Protein AF-A0AA46S1V1-F1 (afdb_monomer_lite)

Sequence (190 aa):
MINFIKRLFSNKNNQDNLKKEIDSYSYECLFAKFLDDELDRVDYFLLDKKEIILKHFKREIDLNKSDNYLTKEEKEEIGIDKQIRVTKDLIQIFNLLKIKGEDPKQLLSELYHRIHFKISKIKELEKLKYLGLNKVLLKSSKDERTCKWCLDIEKEIIDITEVDLIKLIDNNCKCRYNRSHISAKISIIN

Radius of gyration: 21.58 Å; chains: 1; bounding box: 40×38×73 Å

Foldseek 3Di:
DDDPPVVVPPCPVVLVVLVCVLVVDDLLNLLLVVLQVVVVVDQWFDPVCSVVLSCCLVVVDPQADDPAWDALVSCVVLQHDSPDTGHPSLNVGTDSVRQHHHDSVVLSVLSVQQSVVLVVQVSVLSVCVSVVQQWKAWAAPPDPQFDPVSVVRRPDIDGVVVDPVSVVCVVPGPGSHGPTDIGGDDDDPD

pLDDT: mean 86.43, std 17.81, range [35.22, 97.69]

Secondary structure (DSSP, 8-state):
--SSGGGGSTTHHHHHHHHHHHTTS-HHHHHHHHHHHHHHH-SSB-GGGHHHHHHHHTTSS-TT--S-B--HHHHHHTT--TTS--BHHHHTTB-GGG-TTS-HHHHHHHHHHHHHHHHHHHHHHHHHHHTT--EEEEE---STT--HHHHHHTTS-EETTT--HHHHHHHH--SSS---EEEE------

Structure (mmCIF, N/CA/C/O backbone):
data_AF-A0AA46S1V1-F1
#
_entry.id   AF-A0AA46S1V1-F1
#
loop_
_atom_site.group_PDB
_atom_site.id
_atom_site.type_symbol
_atom_site.label_atom_id
_atom_site.label_alt_id
_atom_site.label_comp_id
_atom_site.label_asym_id
_atom_site.label_entity_id
_atom_site.label_seq_id
_atom_site.pdbx_PDB_ins_code
_atom_site.Cartn_x
_atom_site.Cartn_y
_atom_site.Cartn_z
_atom_site.occupancy
_atom_site.B_iso_or_equiv
_atom_site.auth_seq_id
_atom_site.auth_comp_id
_atom_site.auth_asym_id
_atom_site.auth_atom_id
_atom_site.pdbx_PDB_model_num
ATOM 1 N N . MET A 1 1 ? -14.214 -17.393 50.489 1.00 44.47 1 MET A N 1
ATOM 2 C CA . MET A 1 1 ? -13.140 -17.327 49.470 1.00 44.47 1 MET A CA 1
ATOM 3 C C . MET A 1 1 ? -13.275 -18.556 48.577 1.00 44.47 1 MET A C 1
ATOM 5 O O . MET A 1 1 ? -13.556 -19.611 49.118 1.00 44.47 1 MET A O 1
ATOM 9 N N . ILE A 1 2 ? -13.102 -18.414 47.256 1.00 38.91 2 ILE A N 1
ATOM 10 C CA . ILE A 1 2 ? -13.253 -19.465 46.218 1.00 38.91 2 ILE A CA 1
ATOM 11 C C . ILE A 1 2 ? -14.716 -19.772 45.834 1.00 38.91 2 ILE A C 1
ATOM 13 O O . ILE A 1 2 ? -15.273 -20.779 46.238 1.00 38.91 2 ILE A O 1
ATOM 17 N N . ASN A 1 3 ? -15.336 -18.898 45.029 1.00 35.94 3 ASN A N 1
ATOM 18 C CA . ASN A 1 3 ? -16.346 -19.310 44.029 1.00 35.94 3 ASN A CA 1
ATOM 19 C C . ASN A 1 3 ? -16.673 -18.249 42.955 1.00 35.94 3 ASN A C 1
ATOM 21 O O . ASN A 1 3 ? -17.521 -18.483 42.102 1.00 35.94 3 ASN A O 1
ATOM 25 N N . PHE A 1 4 ? -15.964 -17.114 42.913 1.00 36.00 4 PHE A N 1
ATOM 26 C CA . PHE A 1 4 ? -16.217 -16.067 41.911 1.00 36.00 4 PHE A CA 1
ATOM 27 C C . PHE A 1 4 ? -15.385 -16.206 40.617 1.00 36.00 4 PHE A C 1
ATOM 29 O O . PHE A 1 4 ? -15.707 -15.596 39.605 1.00 36.00 4 PHE A O 1
ATOM 36 N N . ILE A 1 5 ? -14.351 -17.060 40.601 1.00 44.94 5 ILE A N 1
ATOM 37 C CA . ILE A 1 5 ? -13.422 -17.190 39.456 1.00 44.94 5 ILE A CA 1
ATOM 38 C C . ILE A 1 5 ? -13.907 -18.206 38.399 1.00 44.94 5 ILE A C 1
ATOM 40 O O . ILE A 1 5 ? -13.469 -18.175 37.253 1.00 44.94 5 ILE A O 1
ATOM 44 N N . LYS A 1 6 ? -14.885 -19.069 38.711 1.00 35.22 6 LYS A N 1
ATOM 45 C CA . LYS A 1 6 ? -15.377 -20.075 37.746 1.00 35.22 6 LYS A CA 1
ATOM 46 C C . LYS A 1 6 ? -16.319 -19.527 36.667 1.00 35.22 6 LYS A C 1
ATOM 48 O O . LYS A 1 6 ? -16.605 -20.243 35.715 1.00 35.22 6 LYS A O 1
ATOM 53 N N . ARG A 1 7 ? -16.769 -18.270 36.765 1.00 35.38 7 ARG A N 1
ATOM 54 C CA . ARG A 1 7 ? -17.736 -17.685 35.816 1.00 35.38 7 ARG A CA 1
ATOM 55 C C . ARG A 1 7 ? -17.098 -16.946 34.630 1.00 35.38 7 ARG A C 1
ATOM 57 O O . ARG A 1 7 ? -17.809 -16.572 33.708 1.00 35.38 7 ARG A O 1
ATOM 64 N N . LEU A 1 8 ? -15.769 -16.801 34.615 1.00 41.00 8 LEU A N 1
ATOM 65 C CA . LEU A 1 8 ? -15.017 -16.182 33.510 1.00 41.00 8 LEU A CA 1
ATOM 66 C C . LEU A 1 8 ? -14.599 -17.168 32.401 1.00 41.00 8 LEU A C 1
ATOM 68 O O . LEU A 1 8 ? -14.056 -16.742 31.389 1.00 41.00 8 LEU A O 1
ATOM 72 N N . PHE A 1 9 ? -14.878 -18.470 32.544 1.00 46.12 9 PHE A N 1
ATOM 73 C CA . PHE A 1 9 ? -14.451 -19.498 31.579 1.00 46.12 9 PHE A CA 1
ATOM 74 C C . PHE A 1 9 ? -15.595 -20.276 30.913 1.00 46.12 9 PHE A C 1
ATOM 76 O O . PHE A 1 9 ? -15.354 -21.322 30.316 1.00 46.12 9 PHE A O 1
ATOM 83 N N . SER A 1 10 ? -16.833 -19.774 30.957 1.00 39.03 10 SER A N 1
ATOM 84 C CA . SER A 1 10 ? -17.970 -20.438 30.293 1.00 39.03 10 SER A CA 1
ATOM 85 C C . SER A 1 10 ? -18.175 -20.039 28.824 1.00 39.03 10 SER A C 1
ATOM 87 O O . SER A 1 10 ? -19.044 -20.604 28.175 1.00 39.03 10 SER A O 1
ATOM 89 N N . ASN A 1 11 ? -17.346 -19.147 28.264 1.00 42.69 11 ASN A N 1
ATOM 90 C CA . ASN A 1 11 ? -17.435 -18.717 26.857 1.00 42.69 11 ASN A CA 1
ATOM 91 C C . ASN A 1 11 ? -16.372 -19.327 25.923 1.00 42.69 11 ASN A C 1
ATOM 93 O O . ASN A 1 11 ? -16.207 -18.848 24.802 1.00 42.69 11 ASN A O 1
ATOM 97 N N . LYS A 1 12 ? -15.682 -20.407 26.326 1.00 44.44 12 LYS A N 1
ATOM 98 C CA . LYS A 1 12 ? -14.699 -21.082 25.453 1.00 44.44 12 LYS A CA 1
ATOM 99 C C . LYS A 1 12 ? -15.305 -21.566 24.126 1.00 44.44 12 LYS A C 1
ATOM 101 O O . LYS A 1 12 ? -14.678 -21.415 23.087 1.00 44.44 12 LYS A O 1
ATOM 106 N N . ASN A 1 13 ? -16.556 -22.030 24.132 1.00 41.94 13 ASN A N 1
ATOM 107 C CA . ASN A 1 13 ? -17.184 -22.605 22.935 1.00 41.94 13 ASN A CA 1
ATOM 108 C C . ASN A 1 13 ? -17.530 -21.570 21.844 1.00 41.94 13 ASN A C 1
ATOM 110 O O . ASN A 1 13 ? -17.486 -21.907 20.666 1.00 41.94 13 ASN A O 1
ATOM 114 N N . ASN A 1 14 ? -17.829 -20.313 22.202 1.00 44.41 14 ASN A N 1
ATOM 115 C CA . ASN A 1 14 ? -18.021 -19.236 21.215 1.00 44.41 14 ASN A CA 1
ATOM 116 C C . ASN A 1 14 ? -16.685 -18.640 20.756 1.00 44.41 14 ASN A C 1
ATOM 118 O O . ASN A 1 14 ? -16.545 -18.249 19.601 1.00 44.41 14 ASN A O 1
ATOM 122 N N . GLN A 1 15 ? -15.691 -18.607 21.645 1.00 48.56 15 GLN A N 1
ATOM 123 C CA . GLN A 1 15 ? -14.351 -18.114 21.343 1.00 48.56 15 GLN A CA 1
ATOM 124 C C . GLN A 1 15 ? -13.581 -19.027 20.377 1.00 48.56 15 GLN A C 1
ATOM 126 O O . GLN A 1 15 ? -12.928 -18.523 19.466 1.00 48.56 15 GLN A O 1
ATOM 131 N N . ASP A 1 16 ? -13.708 -20.350 20.513 1.00 49.66 16 ASP A N 1
ATOM 132 C CA . ASP A 1 16 ? -13.067 -21.320 19.614 1.00 49.66 16 ASP A CA 1
ATOM 133 C C . ASP A 1 16 ? -13.715 -21.365 18.217 1.00 49.66 16 ASP A C 1
ATOM 135 O O . ASP A 1 16 ? -13.027 -21.616 17.226 1.00 49.66 16 ASP A O 1
ATOM 139 N N . ASN A 1 17 ? -15.016 -21.067 18.108 1.00 45.91 17 ASN A N 1
ATOM 140 C CA . ASN A 1 17 ? -15.708 -20.965 16.818 1.00 45.91 17 ASN A CA 1
ATOM 141 C C . ASN A 1 17 ? -15.391 -19.646 16.088 1.00 45.91 17 ASN A C 1
ATOM 143 O O . ASN A 1 17 ? -15.153 -19.676 14.884 1.00 45.91 17 ASN A O 1
ATOM 147 N N . LEU A 1 18 ? -15.270 -18.517 16.802 1.00 44.31 18 LEU A N 1
ATOM 148 C CA . LEU A 1 18 ? -14.826 -17.245 16.208 1.00 44.31 18 LEU A CA 1
ATOM 149 C C . LEU A 1 18 ? -13.351 -17.281 15.780 1.00 44.31 18 LEU A C 1
ATOM 151 O O . LEU A 1 18 ? -12.984 -16.717 14.753 1.00 44.31 18 LEU A O 1
ATOM 155 N N . LYS A 1 19 ? -12.497 -17.968 16.553 1.00 45.00 19 LYS A N 1
ATOM 156 C CA . LYS A 1 19 ? -11.090 -18.187 16.195 1.00 45.00 19 LYS A CA 1
ATOM 157 C C . LYS A 1 19 ? -10.967 -18.969 14.884 1.00 45.00 19 LYS A C 1
ATOM 159 O O . LYS A 1 19 ? -10.122 -18.631 14.069 1.00 45.00 19 LYS A O 1
ATOM 164 N N . LYS A 1 20 ? -11.860 -19.937 14.641 1.00 45.69 20 LYS A N 1
ATOM 165 C CA . LYS A 1 20 ? -11.954 -20.670 13.367 1.00 45.69 20 LYS A CA 1
ATOM 166 C C . LYS A 1 20 ? -12.460 -19.822 12.195 1.00 45.69 20 LYS A C 1
ATOM 168 O O . LYS A 1 20 ? -12.029 -20.070 11.077 1.00 45.69 20 LYS A O 1
ATOM 173 N N . GLU A 1 21 ? -13.340 -18.844 12.420 1.00 45.31 21 GLU A N 1
ATOM 174 C CA . GLU A 1 21 ? -13.805 -17.931 11.358 1.00 45.31 21 GLU A CA 1
ATOM 175 C C . GLU A 1 21 ? -12.756 -16.867 10.993 1.00 45.31 21 GLU A C 1
ATOM 177 O O . GLU A 1 21 ? -12.559 -16.597 9.808 1.00 45.31 21 GLU A O 1
ATOM 182 N N . ILE A 1 22 ? -12.030 -16.325 11.978 1.00 49.81 22 ILE A N 1
ATOM 183 C CA . ILE A 1 22 ? -10.928 -15.363 11.771 1.00 49.81 22 ILE A CA 1
ATOM 184 C C . ILE A 1 22 ? -9.688 -16.052 11.165 1.00 49.81 22 ILE A C 1
ATOM 186 O O . ILE A 1 22 ? -9.019 -15.476 10.309 1.00 49.81 22 ILE A O 1
ATOM 190 N N . ASP A 1 23 ? -9.423 -17.315 11.519 1.00 52.22 23 ASP A N 1
ATOM 191 C CA . ASP A 1 23 ? -8.424 -18.160 10.844 1.00 52.22 23 ASP A CA 1
ATOM 192 C C . ASP A 1 23 ? -8.909 -18.704 9.477 1.00 52.22 23 ASP A C 1
ATOM 194 O O . ASP A 1 23 ? -8.140 -19.379 8.791 1.00 52.22 23 ASP A O 1
ATOM 198 N N . SER A 1 24 ? -10.156 -18.443 9.044 1.00 52.47 24 SER A N 1
ATOM 199 C CA . SER A 1 24 ? -10.704 -19.091 7.834 1.00 52.47 24 SER A CA 1
ATOM 200 C C . SER A 1 24 ? -10.108 -18.571 6.524 1.00 52.47 24 SER A C 1
ATOM 202 O O . SER A 1 24 ? -10.104 -19.295 5.527 1.00 52.47 24 SER A O 1
ATOM 204 N N . TYR A 1 25 ? -9.541 -17.361 6.525 1.00 59.59 25 TYR A N 1
ATOM 205 C CA . TYR A 1 25 ? -8.783 -16.842 5.393 1.00 59.59 25 TYR A CA 1
ATOM 206 C C . TYR A 1 25 ? -7.300 -16.780 5.735 1.00 59.59 25 TYR A C 1
ATOM 208 O O . TYR A 1 25 ? -6.850 -15.974 6.553 1.00 59.59 25 TYR A O 1
ATOM 216 N N . SER A 1 26 ? -6.516 -17.613 5.050 1.00 81.06 26 SER A N 1
ATOM 217 C CA . SER A 1 26 ? -5.062 -17.521 5.119 1.00 81.06 26 SER A CA 1
ATOM 218 C C . SER A 1 26 ? -4.607 -16.118 4.688 1.00 81.06 26 SER A C 1
ATOM 220 O O . SER A 1 26 ? -5.285 -15.431 3.911 1.00 81.06 26 SER A O 1
ATOM 222 N N . TYR A 1 27 ? -3.453 -15.667 5.193 1.00 81.56 27 TYR A N 1
ATOM 223 C CA . TYR A 1 27 ? -2.890 -14.363 4.820 1.00 81.56 27 TYR A CA 1
ATOM 224 C C . TYR A 1 27 ? -2.788 -14.224 3.296 1.00 81.56 27 TYR A C 1
ATOM 226 O O . TYR A 1 27 ? -3.063 -13.160 2.756 1.00 81.56 27 TYR A O 1
ATOM 234 N N . GLU A 1 28 ? -2.464 -15.316 2.609 1.00 82.88 28 GLU A N 1
ATOM 235 C CA . GLU A 1 28 ? -2.356 -15.402 1.158 1.00 82.88 28 GLU A CA 1
ATOM 236 C C . GLU A 1 28 ? -3.691 -15.125 0.459 1.00 82.88 28 GLU A C 1
ATOM 238 O O . GLU A 1 28 ? -3.705 -14.430 -0.556 1.00 82.88 28 GLU A O 1
ATOM 243 N N . CYS A 1 29 ? -4.811 -15.622 0.995 1.00 84.75 29 CYS A N 1
ATOM 244 C CA . CYS A 1 29 ? -6.126 -15.373 0.409 1.00 84.75 29 CYS A CA 1
ATOM 245 C C . CYS A 1 29 ? -6.556 -13.910 0.593 1.00 84.75 29 CYS A C 1
ATOM 247 O O . CYS A 1 29 ? -6.984 -13.270 -0.367 1.00 84.75 29 CYS A O 1
ATOM 249 N N . LEU A 1 30 ? -6.350 -13.343 1.790 1.00 87.38 30 LEU A N 1
ATOM 250 C CA . LEU A 1 30 ? -6.584 -11.913 2.032 1.00 87.38 30 LEU A CA 1
ATOM 251 C C . LEU A 1 30 ? -5.692 -11.042 1.147 1.00 87.38 30 LEU A C 1
ATOM 253 O O . LEU A 1 30 ? -6.153 -10.053 0.589 1.00 87.38 30 LEU A O 1
ATOM 257 N N . PHE A 1 31 ? -4.424 -11.418 0.991 1.00 91.38 31 PHE A N 1
ATOM 258 C CA . PHE A 1 31 ? -3.481 -10.691 0.154 1.00 91.38 31 PHE A CA 1
ATOM 259 C C . PHE A 1 31 ? -3.913 -10.689 -1.309 1.00 91.38 31 PHE A C 1
ATOM 261 O O . PHE A 1 31 ? -3.932 -9.631 -1.928 1.00 91.38 31 PHE A O 1
ATOM 268 N N . ALA A 1 32 ? -4.299 -11.845 -1.853 1.00 89.38 32 ALA A N 1
ATOM 269 C CA . ALA A 1 32 ? -4.790 -11.938 -3.223 1.00 89.38 32 ALA A CA 1
ATOM 270 C C . ALA A 1 32 ? -6.068 -11.111 -3.436 1.00 89.38 32 ALA A C 1
ATOM 272 O O . ALA A 1 32 ? -6.175 -10.434 -4.453 1.00 89.38 32 ALA A O 1
ATOM 273 N N . LYS A 1 33 ? -6.990 -11.124 -2.464 1.00 90.19 33 LYS A N 1
ATOM 274 C CA . LYS A 1 33 ? -8.214 -10.316 -2.496 1.00 90.19 33 LYS A CA 1
ATOM 275 C C . LYS A 1 33 ? -7.911 -8.815 -2.495 1.00 90.19 33 LYS A C 1
ATOM 277 O O . LYS A 1 33 ? -8.388 -8.095 -3.356 1.00 90.19 33 LYS A O 1
ATOM 282 N N . PHE A 1 34 ? -7.098 -8.337 -1.555 1.00 93.19 34 PHE A N 1
ATOM 283 C CA . PHE A 1 34 ? -6.779 -6.908 -1.473 1.00 93.19 34 PHE A CA 1
ATOM 284 C C . PHE A 1 34 ? -5.856 -6.430 -2.592 1.00 93.19 34 PHE A C 1
ATOM 286 O O . PHE A 1 34 ? -5.814 -5.236 -2.868 1.00 93.19 34 PHE A O 1
ATOM 293 N N . LEU A 1 35 ? -5.121 -7.338 -3.237 1.00 95.06 35 LEU A N 1
ATOM 294 C CA . LEU A 1 35 ? -4.404 -7.013 -4.461 1.00 95.06 35 LEU A CA 1
ATOM 295 C C . LEU A 1 35 ? -5.376 -6.595 -5.569 1.00 95.06 35 LEU A C 1
ATOM 297 O O . LEU A 1 35 ? -5.093 -5.606 -6.229 1.00 95.06 35 LEU A O 1
ATOM 301 N N . ASP A 1 36 ? -6.507 -7.289 -5.738 1.00 91.56 36 ASP A N 1
ATOM 302 C CA . ASP A 1 36 ? -7.533 -6.887 -6.714 1.00 91.56 36 ASP A CA 1
ATOM 303 C C . ASP A 1 36 ? -8.066 -5.488 -6.412 1.00 91.56 36 ASP A C 1
ATOM 305 O O . ASP A 1 36 ? -7.975 -4.599 -7.255 1.00 91.56 36 ASP A O 1
ATOM 309 N N . ASP A 1 37 ? -8.507 -5.268 -5.171 1.00 91.31 37 ASP A N 1
ATOM 310 C CA . ASP A 1 37 ? -9.068 -3.984 -4.745 1.00 91.31 37 ASP A CA 1
ATOM 311 C C . ASP A 1 37 ? -8.087 -2.812 -4.963 1.00 91.31 37 ASP A C 1
ATOM 313 O O . ASP A 1 37 ? -8.487 -1.713 -5.352 1.00 91.31 37 ASP A O 1
ATOM 317 N N . GLU A 1 38 ? -6.792 -3.012 -4.685 1.00 93.12 38 GLU A N 1
ATOM 318 C CA . GLU A 1 38 ? -5.784 -1.963 -4.867 1.00 93.12 38 GLU A CA 1
ATOM 319 C C . GLU A 1 38 ? -5.392 -1.772 -6.334 1.00 93.12 38 GLU A C 1
ATOM 321 O O . GLU A 1 38 ? -5.132 -0.634 -6.724 1.00 93.12 38 GLU A O 1
ATOM 326 N N . LEU A 1 39 ? -5.366 -2.834 -7.147 1.00 94.38 39 LEU A N 1
ATOM 327 C CA . LEU A 1 39 ? -5.116 -2.730 -8.587 1.00 94.38 39 LEU A CA 1
ATOM 328 C C . LEU A 1 39 ? -6.249 -1.983 -9.298 1.00 94.38 39 LEU A C 1
ATOM 330 O O . LEU A 1 39 ? -5.964 -1.139 -10.138 1.00 94.38 39 LEU A O 1
ATOM 334 N N . ASP A 1 40 ? -7.504 -2.201 -8.907 1.00 90.75 40 ASP A N 1
ATOM 335 C CA . ASP A 1 40 ? -8.654 -1.463 -9.450 1.00 90.75 40 ASP A CA 1
ATOM 336 C C . ASP A 1 40 ? -8.650 0.023 -9.049 1.00 90.75 40 ASP A C 1
ATOM 338 O O . ASP A 1 40 ? -9.219 0.879 -9.732 1.00 90.75 40 ASP A O 1
ATOM 342 N N . ARG A 1 41 ? -7.999 0.354 -7.928 1.00 87.88 41 ARG A N 1
ATOM 343 C CA . ARG A 1 41 ? -7.917 1.720 -7.396 1.00 87.88 41 ARG A CA 1
ATOM 344 C C . ARG A 1 41 ? -6.845 2.570 -8.079 1.00 87.88 41 ARG A C 1
ATOM 346 O O . ARG A 1 41 ? -6.938 3.800 -8.040 1.00 87.88 41 ARG A O 1
ATOM 353 N N . VAL A 1 42 ? -5.807 1.952 -8.634 1.00 90.44 42 VAL A N 1
ATOM 354 C CA . VAL A 1 42 ? -4.653 2.653 -9.209 1.00 90.44 42 VAL A CA 1
ATOM 355 C C . VAL A 1 42 ? -4.573 2.428 -10.714 1.00 90.44 42 VAL A C 1
ATOM 357 O O . VAL A 1 42 ? -4.748 1.324 -11.202 1.00 90.44 42 VAL A O 1
ATOM 360 N N . ASP A 1 43 ? -4.266 3.472 -11.479 1.00 90.56 43 ASP A N 1
ATOM 361 C CA . ASP A 1 43 ? -4.328 3.427 -12.947 1.00 90.56 43 ASP A CA 1
ATOM 362 C C . ASP A 1 43 ? -2.976 3.148 -13.627 1.00 90.56 43 ASP A C 1
ATOM 364 O O . ASP A 1 43 ? -2.875 3.175 -14.857 1.00 90.56 43 ASP A O 1
ATOM 368 N N . TYR A 1 44 ? -1.929 2.894 -12.838 1.00 94.81 44 TYR A N 1
ATOM 369 C CA . TYR A 1 44 ? -0.564 2.716 -13.331 1.00 94.81 44 TYR A CA 1
ATOM 370 C C . TYR A 1 44 ? -0.089 1.262 -13.395 1.00 94.81 44 TYR A C 1
ATOM 372 O O . TYR A 1 44 ? 0.892 1.002 -14.088 1.00 94.81 44 TYR A O 1
ATOM 380 N N . PHE A 1 45 ? -0.763 0.310 -12.745 1.00 96.94 45 PHE A N 1
ATOM 381 C CA . PHE A 1 45 ? -0.516 -1.118 -12.973 1.00 96.94 45 PHE A CA 1
ATOM 382 C C . PHE A 1 45 ? -1.438 -1.657 -14.063 1.00 96.94 45 PHE A C 1
ATOM 384 O O . PHE A 1 45 ? -2.578 -1.225 -14.211 1.00 96.94 45 PHE A O 1
ATOM 391 N N . LEU A 1 46 ? -0.945 -2.633 -14.818 1.00 95.44 46 LEU A N 1
ATOM 392 C CA . LEU A 1 46 ? -1.754 -3.359 -15.786 1.00 95.44 46 LEU A CA 1
ATOM 393 C C . LEU A 1 46 ? -2.504 -4.503 -15.085 1.00 95.44 46 LEU A C 1
ATOM 395 O O . LEU A 1 46 ? -1.880 -5.391 -14.500 1.00 95.44 46 LEU A O 1
ATOM 399 N N . LEU A 1 47 ? -3.841 -4.491 -15.148 1.00 93.62 47 LEU A N 1
ATOM 400 C CA . LEU A 1 47 ? -4.692 -5.475 -14.459 1.00 93.62 47 LEU A CA 1
ATOM 401 C C . LEU A 1 47 ? -4.428 -6.918 -14.929 1.00 93.62 47 LEU A C 1
ATOM 403 O O . LEU A 1 47 ? -4.424 -7.845 -14.119 1.00 93.62 47 LEU A O 1
ATOM 407 N N . ASP A 1 48 ? -4.117 -7.117 -16.215 1.00 94.19 48 ASP A N 1
ATOM 408 C CA . ASP A 1 48 ? -3.775 -8.427 -16.794 1.00 94.19 48 ASP A CA 1
ATOM 409 C C . ASP A 1 48 ? -2.441 -8.992 -16.269 1.00 94.19 48 ASP A C 1
ATOM 411 O O . ASP A 1 48 ? -2.133 -10.166 -16.475 1.00 94.19 48 ASP A O 1
ATOM 415 N N . LYS A 1 49 ? -1.645 -8.185 -15.555 1.00 95.94 49 LYS A N 1
ATOM 416 C CA . LYS A 1 49 ? -0.352 -8.581 -14.975 1.00 95.94 49 LYS A CA 1
ATOM 417 C C . LYS A 1 49 ? -0.436 -8.970 -13.501 1.00 95.94 49 LYS A C 1
ATOM 419 O O . LYS A 1 49 ? 0.597 -9.287 -12.905 1.00 95.94 49 LYS A O 1
ATOM 424 N N . LYS A 1 50 ? -1.640 -9.026 -12.918 1.00 94.56 50 LYS A N 1
ATOM 425 C CA . LYS A 1 50 ? -1.877 -9.420 -11.517 1.00 94.56 50 LYS A CA 1
ATOM 426 C C . LYS A 1 50 ? -1.111 -10.677 -11.109 1.00 94.56 50 LYS A C 1
ATOM 428 O O . LYS A 1 50 ? -0.476 -10.691 -10.058 1.00 94.56 50 LYS A O 1
ATOM 433 N N . GLU A 1 51 ? -1.164 -11.739 -11.913 1.00 94.81 51 GLU A N 1
ATOM 434 C CA . GLU A 1 51 ? -0.509 -13.004 -11.563 1.00 94.81 51 GLU A CA 1
ATOM 435 C C . GLU A 1 51 ? 1.006 -12.846 -11.405 1.00 94.81 51 GLU A C 1
ATOM 437 O O . GLU A 1 51 ? 1.591 -13.388 -10.471 1.00 94.81 51 GLU A O 1
ATOM 442 N N . ILE A 1 52 ? 1.641 -12.064 -12.280 1.00 96.38 52 ILE A N 1
ATOM 443 C CA . ILE A 1 52 ? 3.081 -11.786 -12.233 1.00 96.38 52 ILE A CA 1
ATOM 444 C C . ILE A 1 52 ? 3.417 -10.978 -10.973 1.00 96.38 52 ILE A C 1
ATOM 446 O O . ILE A 1 52 ? 4.364 -11.310 -10.259 1.00 96.38 52 ILE A O 1
ATOM 450 N N . ILE A 1 53 ? 2.604 -9.969 -10.651 1.00 96.69 53 ILE A N 1
ATOM 451 C CA . ILE A 1 53 ? 2.742 -9.172 -9.423 1.00 96.69 53 ILE A CA 1
ATOM 452 C C . ILE A 1 53 ? 2.614 -10.068 -8.180 1.00 96.69 53 ILE A C 1
ATOM 454 O O . ILE A 1 53 ? 3.422 -9.986 -7.254 1.00 96.69 53 ILE A O 1
ATOM 458 N N . LEU A 1 54 ? 1.640 -10.980 -8.169 1.00 94.88 54 LEU A N 1
ATOM 459 C CA . LEU A 1 54 ? 1.430 -11.903 -7.059 1.00 94.88 54 LEU A CA 1
ATOM 460 C C . LEU A 1 54 ? 2.607 -12.872 -6.890 1.00 94.88 54 LEU A C 1
ATOM 462 O O . LEU A 1 54 ? 3.071 -13.067 -5.766 1.00 94.88 54 LEU A O 1
ATOM 466 N N . LYS A 1 55 ? 3.127 -13.440 -7.987 1.00 95.12 55 LYS A N 1
ATOM 467 C CA . LYS A 1 55 ? 4.338 -14.281 -7.971 1.00 95.12 55 LYS A CA 1
ATOM 468 C C . LYS A 1 55 ? 5.535 -13.526 -7.398 1.00 95.12 55 LYS A C 1
ATOM 470 O O . LYS A 1 55 ? 6.299 -14.093 -6.616 1.00 95.12 55 LYS A O 1
ATOM 475 N N . HIS A 1 56 ? 5.672 -12.240 -7.730 1.00 95.88 56 HIS A N 1
ATOM 476 C CA . HIS A 1 56 ? 6.718 -11.398 -7.162 1.00 95.88 56 HIS A CA 1
ATOM 477 C C . HIS A 1 56 ? 6.595 -11.266 -5.642 1.00 95.88 56 HIS A C 1
ATOM 479 O O . HIS A 1 56 ? 7.554 -11.512 -4.911 1.00 95.88 56 HIS A O 1
ATOM 485 N N . PHE A 1 57 ? 5.403 -10.943 -5.141 1.00 94.50 57 PHE A N 1
ATOM 486 C CA . PHE A 1 57 ? 5.176 -10.791 -3.702 1.00 94.50 57 PHE A CA 1
ATOM 487 C C . PHE A 1 57 ? 5.298 -12.104 -2.923 1.00 94.50 57 PHE A C 1
ATOM 489 O O . PHE A 1 57 ? 5.733 -12.093 -1.770 1.00 94.50 57 PHE A O 1
ATOM 496 N N . LYS A 1 58 ? 5.003 -13.238 -3.564 1.00 91.88 58 LYS A N 1
ATOM 497 C CA . LYS A 1 58 ? 5.262 -14.583 -3.028 1.00 91.88 58 LYS A CA 1
ATOM 498 C C . LYS A 1 58 ? 6.731 -15.007 -3.107 1.00 91.88 58 LYS A C 1
ATOM 500 O O . LYS A 1 58 ? 7.075 -16.072 -2.604 1.00 91.88 58 LYS A O 1
ATOM 505 N N . ARG A 1 59 ? 7.604 -14.170 -3.685 1.00 93.31 59 ARG A N 1
ATOM 506 C CA . ARG A 1 59 ? 9.033 -14.445 -3.916 1.00 93.31 59 ARG A CA 1
ATOM 507 C C . ARG A 1 59 ? 9.288 -15.643 -4.834 1.00 93.31 59 ARG A C 1
ATOM 509 O O . ARG A 1 59 ? 10.364 -16.228 -4.792 1.00 93.31 59 ARG A O 1
ATOM 516 N N . GLU A 1 60 ? 8.314 -15.990 -5.670 1.00 94.62 60 GLU A N 1
ATOM 517 C CA . GLU A 1 60 ? 8.468 -17.004 -6.717 1.00 94.62 60 GLU A CA 1
ATOM 518 C C . GLU A 1 60 ? 9.303 -16.454 -7.885 1.00 94.62 60 GLU A C 1
ATOM 520 O O . GLU A 1 60 ? 10.047 -17.192 -8.524 1.00 94.62 60 GLU A O 1
ATOM 525 N N . ILE A 1 61 ? 9.210 -15.141 -8.130 1.00 95.38 61 ILE A N 1
ATOM 526 C CA . ILE A 1 61 ? 10.042 -14.381 -9.073 1.00 95.38 61 ILE A CA 1
ATOM 527 C C . ILE A 1 61 ? 10.522 -13.077 -8.419 1.00 95.38 61 ILE A C 1
ATOM 529 O O . ILE A 1 61 ? 9.873 -12.549 -7.515 1.00 95.38 61 ILE A O 1
ATOM 533 N N . ASP A 1 62 ? 11.623 -12.497 -8.896 1.00 95.31 62 ASP A N 1
ATOM 534 C CA . ASP A 1 62 ? 12.074 -11.169 -8.462 1.00 95.31 62 ASP A CA 1
ATOM 535 C C . ASP A 1 62 ? 12.093 -10.198 -9.644 1.00 95.31 62 ASP A C 1
ATOM 537 O O . ASP A 1 62 ? 13.066 -10.119 -10.385 1.00 95.31 62 ASP A O 1
ATOM 541 N N . LEU A 1 63 ? 11.022 -9.415 -9.801 1.00 96.00 63 LEU A N 1
ATOM 542 C CA . LEU A 1 63 ? 10.948 -8.400 -10.851 1.00 96.00 63 LEU A CA 1
ATOM 543 C C . LEU A 1 63 ? 12.055 -7.351 -10.709 1.00 96.00 63 LEU A C 1
ATOM 545 O O . LEU A 1 63 ? 12.432 -6.744 -11.698 1.00 96.00 63 LEU A O 1
ATOM 549 N N . ASN A 1 64 ? 12.638 -7.143 -9.526 1.00 93.19 64 ASN A N 1
ATOM 550 C CA . ASN A 1 64 ? 13.701 -6.154 -9.333 1.00 93.19 64 ASN A CA 1
ATOM 551 C C . ASN A 1 64 ? 15.094 -6.665 -9.728 1.00 93.19 64 ASN A C 1
ATOM 553 O O . ASN A 1 64 ? 16.051 -5.875 -9.731 1.00 93.19 64 ASN A O 1
ATOM 557 N N . LYS A 1 65 ? 15.227 -7.962 -10.029 1.00 91.31 65 LYS A N 1
ATOM 558 C CA . LYS A 1 65 ? 16.497 -8.626 -10.328 1.00 91.31 65 LYS A CA 1
ATOM 559 C C . LYS A 1 65 ? 16.360 -9.534 -11.548 1.00 91.31 65 LYS A C 1
ATOM 561 O O . LYS A 1 65 ? 15.791 -10.614 -11.475 1.00 91.31 65 LYS A O 1
ATOM 566 N N . SER A 1 66 ? 16.970 -9.116 -12.645 1.00 88.94 66 SER A N 1
ATOM 567 C CA . SER A 1 66 ? 17.222 -9.946 -13.820 1.00 88.94 66 SER A CA 1
ATOM 568 C C . SER A 1 66 ? 18.493 -9.451 -14.499 1.00 88.94 66 SER A C 1
ATOM 570 O O . SER A 1 66 ? 18.989 -8.389 -14.136 1.00 88.94 66 SER A O 1
ATOM 572 N N . ASP A 1 67 ? 19.024 -10.175 -15.479 1.00 88.88 67 ASP A N 1
ATOM 573 C CA . ASP A 1 67 ? 20.153 -9.678 -16.281 1.00 88.88 67 ASP A CA 1
ATOM 574 C C . ASP A 1 67 ? 19.705 -8.663 -17.351 1.00 88.88 67 ASP A C 1
ATOM 576 O O . ASP A 1 67 ? 20.528 -8.017 -17.999 1.00 88.88 67 ASP A O 1
ATOM 580 N N . ASN A 1 68 ? 18.392 -8.473 -17.509 1.00 94.00 68 ASN A N 1
ATOM 581 C CA . ASN A 1 68 ? 17.784 -7.658 -18.552 1.00 94.00 68 ASN A CA 1
ATOM 582 C C . ASN A 1 68 ? 17.346 -6.289 -18.006 1.00 94.00 68 ASN A C 1
ATOM 584 O O . ASN A 1 68 ? 16.179 -6.067 -17.669 1.00 94.00 68 ASN A O 1
ATOM 588 N N . TYR A 1 69 ? 18.299 -5.365 -17.890 1.00 95.69 69 TYR A N 1
ATOM 589 C CA . TYR A 1 69 ? 18.049 -3.993 -17.438 1.00 95.69 69 TYR A CA 1
ATOM 590 C C . TYR A 1 69 ? 17.694 -3.055 -18.585 1.00 95.69 69 TYR A C 1
ATOM 592 O O . TYR A 1 69 ? 18.154 -3.236 -19.710 1.00 95.69 69 TYR A O 1
ATOM 600 N N . LEU A 1 70 ? 16.924 -2.014 -18.269 1.00 94.62 70 LEU A N 1
ATOM 601 C CA . LEU A 1 70 ? 16.727 -0.906 -19.189 1.00 94.62 70 LEU A CA 1
ATOM 602 C C . LEU A 1 70 ? 18.026 -0.130 -19.412 1.00 94.62 70 LEU A C 1
ATOM 604 O O . LEU A 1 70 ? 18.751 0.187 -18.455 1.00 94.62 70 LEU A O 1
ATOM 608 N N . THR A 1 71 ? 18.270 0.247 -20.663 1.00 95.50 71 THR A N 1
ATOM 609 C CA . THR A 1 71 ? 19.337 1.186 -21.017 1.00 95.50 71 THR A CA 1
ATOM 610 C C . THR A 1 71 ? 18.989 2.612 -20.571 1.00 95.50 71 THR A C 1
ATOM 612 O O . THR A 1 71 ? 17.914 2.887 -20.028 1.00 95.50 71 THR A O 1
ATOM 615 N N . LYS A 1 72 ? 19.929 3.551 -20.730 1.00 94.62 72 LYS A N 1
ATOM 616 C CA . LYS A 1 72 ? 19.672 4.963 -20.407 1.00 94.62 72 LYS A CA 1
ATOM 617 C C . LYS A 1 72 ? 18.674 5.584 -21.382 1.00 94.62 72 LYS A C 1
ATOM 619 O O . LYS A 1 72 ? 17.851 6.380 -20.945 1.00 94.62 72 LYS A O 1
ATOM 624 N N . GLU A 1 73 ? 18.751 5.194 -22.649 1.00 94.56 73 GLU A N 1
ATOM 625 C CA . GLU A 1 73 ? 17.872 5.634 -23.731 1.00 94.56 73 GLU A CA 1
ATOM 626 C C . GLU A 1 73 ? 16.444 5.142 -23.479 1.00 94.56 73 GLU A C 1
ATOM 628 O O . GLU A 1 73 ? 15.525 5.951 -23.419 1.00 94.56 73 GLU A O 1
ATOM 633 N N . GLU A 1 74 ? 16.268 3.850 -23.177 1.00 94.94 74 GLU A N 1
ATOM 634 C CA . GLU A 1 74 ? 14.945 3.290 -22.867 1.00 94.94 74 GLU A CA 1
ATOM 635 C C . GLU A 1 74 ? 14.307 3.973 -21.645 1.00 94.94 74 GLU A C 1
ATOM 637 O O . GLU A 1 74 ? 13.105 4.230 -21.631 1.00 94.94 74 GLU A O 1
ATOM 642 N N . LYS A 1 75 ? 15.107 4.314 -20.620 1.00 94.81 75 LYS A N 1
ATOM 643 C CA . LYS A 1 75 ? 14.635 5.067 -19.441 1.00 94.81 75 LYS A CA 1
ATOM 644 C C . LYS A 1 75 ? 14.217 6.496 -19.776 1.00 94.81 75 LYS A C 1
ATOM 646 O O . LYS A 1 75 ? 13.253 6.997 -19.205 1.00 94.81 75 LYS A O 1
ATOM 651 N N . GLU A 1 76 ? 14.935 7.150 -20.681 1.00 93.25 76 GLU A N 1
ATOM 652 C CA . GLU A 1 76 ? 14.607 8.498 -21.139 1.00 93.25 76 GLU A CA 1
ATOM 653 C C . GLU A 1 76 ? 13.302 8.525 -21.935 1.00 93.25 76 GLU A C 1
ATOM 655 O O . GLU A 1 76 ? 12.460 9.387 -21.684 1.00 93.25 76 GLU A O 1
ATOM 660 N N . GLU A 1 77 ? 13.096 7.546 -22.817 1.00 92.94 77 GLU A N 1
ATOM 661 C CA . GLU A 1 77 ? 11.878 7.406 -23.622 1.00 92.94 77 GLU A CA 1
ATOM 662 C C . GLU A 1 77 ? 10.621 7.243 -22.758 1.00 92.94 77 GLU A C 1
ATOM 664 O O . GLU A 1 77 ? 9.602 7.888 -23.006 1.00 92.94 77 GLU A O 1
ATOM 669 N N . ILE A 1 78 ? 10.702 6.436 -21.696 1.00 92.25 78 ILE A N 1
ATOM 670 C CA . ILE A 1 78 ? 9.594 6.231 -20.745 1.00 92.25 78 ILE A CA 1
ATOM 671 C C . ILE A 1 78 ? 9.531 7.308 -19.647 1.00 92.25 78 ILE A C 1
ATOM 673 O O . ILE A 1 7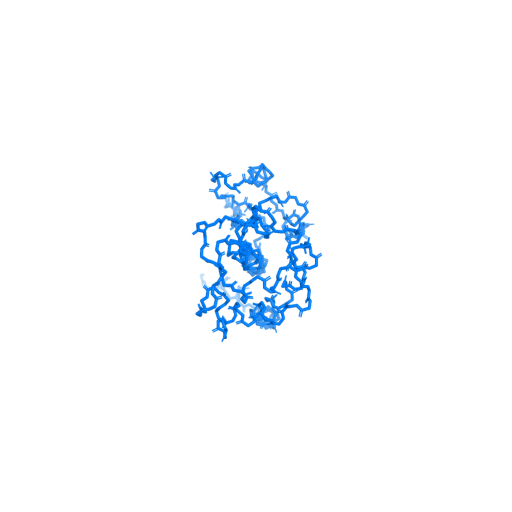8 ? 8.589 7.344 -18.857 1.00 92.25 78 ILE A O 1
ATOM 677 N N . GLY A 1 79 ? 10.518 8.208 -19.599 1.00 92.81 79 GLY A N 1
ATOM 678 C CA . GLY A 1 79 ? 10.580 9.324 -18.660 1.00 92.81 79 GLY A CA 1
ATOM 679 C C . GLY A 1 79 ? 10.798 8.914 -17.203 1.00 92.81 79 GLY A C 1
ATOM 680 O O . GLY A 1 79 ? 10.198 9.503 -16.306 1.00 92.81 79 GLY A O 1
ATOM 681 N N . ILE A 1 80 ? 11.652 7.919 -16.972 1.00 93.38 80 ILE A N 1
ATOM 682 C CA . ILE A 1 80 ? 12.089 7.457 -15.649 1.00 93.38 80 ILE A CA 1
ATOM 683 C C . ILE A 1 80 ? 13.528 7.927 -15.394 1.00 93.38 80 ILE A C 1
ATOM 685 O O . ILE A 1 80 ? 14.299 8.153 -16.329 1.00 93.38 80 ILE A O 1
ATOM 689 N N . ASP A 1 81 ? 13.912 8.083 -14.125 1.00 91.94 81 ASP A N 1
ATOM 690 C CA . ASP A 1 81 ? 15.263 8.511 -13.757 1.00 91.94 81 ASP A CA 1
ATOM 691 C C . ASP A 1 81 ? 16.344 7.585 -14.358 1.00 91.94 81 ASP A C 1
ATOM 693 O O . ASP A 1 81 ? 16.378 6.370 -14.150 1.00 91.94 81 ASP A O 1
ATOM 697 N N . LYS A 1 82 ? 17.288 8.178 -15.097 1.00 90.75 82 LYS A N 1
ATOM 698 C CA . LYS A 1 82 ? 18.395 7.465 -15.746 1.00 90.75 82 LYS A CA 1
ATOM 699 C C . LYS A 1 82 ? 19.345 6.810 -14.739 1.00 90.75 82 LYS A C 1
ATOM 701 O O . LYS A 1 82 ? 20.073 5.892 -15.127 1.00 90.75 82 LYS A O 1
ATOM 706 N N . GLN A 1 83 ? 19.363 7.247 -13.480 1.00 90.50 83 GLN A N 1
ATOM 707 C CA . GLN A 1 83 ? 20.228 6.703 -12.433 1.00 90.50 83 GLN A CA 1
ATOM 708 C C . GLN A 1 83 ? 19.670 5.427 -11.805 1.00 90.50 83 GLN A C 1
ATOM 710 O O . GLN A 1 83 ? 20.447 4.572 -11.371 1.00 90.50 83 GLN A O 1
ATOM 715 N N . ILE A 1 84 ? 18.346 5.243 -11.800 1.00 91.00 84 ILE A N 1
ATOM 716 C CA . ILE A 1 84 ? 17.764 4.054 -11.187 1.00 91.00 84 ILE A CA 1
ATOM 717 C C . ILE A 1 84 ? 17.970 2.820 -12.071 1.00 91.00 84 ILE A C 1
ATOM 719 O O . ILE A 1 84 ? 17.897 2.846 -13.307 1.00 91.00 84 ILE A O 1
ATOM 723 N N . ARG A 1 85 ? 18.285 1.699 -11.419 1.00 92.81 85 ARG A N 1
ATOM 724 C CA . ARG A 1 85 ? 18.484 0.404 -12.074 1.00 92.81 85 ARG A CA 1
ATOM 725 C C . ARG A 1 85 ? 17.149 -0.324 -12.131 1.00 92.81 85 ARG A C 1
ATOM 727 O O . ARG A 1 85 ? 16.705 -0.829 -11.106 1.00 92.81 85 ARG A O 1
ATOM 734 N N . VAL A 1 86 ? 16.544 -0.399 -13.309 1.00 94.88 86 VAL A N 1
ATOM 735 C CA . VAL A 1 86 ? 15.209 -0.974 -13.529 1.00 94.88 86 VAL A CA 1
ATOM 736 C C . VAL A 1 86 ? 15.306 -2.099 -14.554 1.00 94.88 86 VAL A C 1
ATOM 738 O O . VAL A 1 86 ? 15.996 -1.952 -15.561 1.00 94.88 86 VAL A O 1
ATOM 741 N N . THR A 1 87 ? 14.680 -3.237 -14.270 1.00 96.62 87 THR A N 1
ATOM 742 C CA . THR A 1 87 ? 14.619 -4.387 -15.183 1.00 96.62 87 THR A CA 1
ATOM 743 C C . THR A 1 87 ? 13.516 -4.174 -16.219 1.00 96.62 87 THR A C 1
ATOM 745 O O . THR A 1 87 ? 12.529 -3.481 -15.956 1.00 96.62 87 THR A O 1
ATOM 748 N N . LYS A 1 88 ? 13.642 -4.802 -17.390 1.00 95.62 88 LYS A N 1
ATOM 749 C CA . LYS A 1 88 ? 12.562 -4.802 -18.386 1.00 95.62 88 LYS A CA 1
ATOM 750 C C . LYS A 1 88 ? 11.322 -5.529 -17.864 1.00 95.62 88 LYS A C 1
ATOM 752 O O . LYS A 1 88 ? 10.209 -5.082 -18.115 1.00 95.62 88 LYS A O 1
ATOM 757 N N . ASP A 1 89 ? 11.515 -6.587 -17.078 1.00 95.44 89 ASP A N 1
ATOM 758 C CA . ASP A 1 89 ? 10.433 -7.387 -16.489 1.00 95.44 89 ASP A CA 1
ATOM 759 C C . ASP A 1 89 ? 9.572 -6.567 -15.520 1.00 95.44 89 ASP A C 1
ATOM 761 O O . ASP A 1 89 ? 8.346 -6.659 -15.544 1.00 95.44 89 ASP A O 1
ATOM 765 N N . LEU A 1 90 ? 10.197 -5.705 -14.706 1.00 96.88 90 LEU A N 1
ATOM 766 C CA . LEU A 1 90 ? 9.477 -4.793 -13.817 1.00 96.88 90 LEU A CA 1
ATOM 767 C C . LEU A 1 90 ? 8.634 -3.791 -14.599 1.00 96.88 90 LEU A C 1
ATOM 769 O O . LEU A 1 90 ? 7.560 -3.416 -14.161 1.00 96.88 90 LEU A O 1
ATOM 773 N N . ILE A 1 91 ? 9.099 -3.336 -15.753 1.00 96.00 91 ILE A N 1
ATOM 774 C CA . ILE A 1 91 ? 8.370 -2.332 -16.526 1.00 96.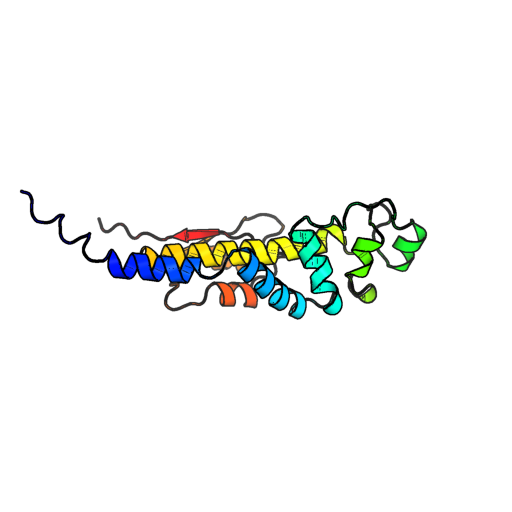00 91 ILE A CA 1
ATOM 775 C C . ILE A 1 91 ? 7.137 -2.911 -17.216 1.00 96.00 91 ILE A C 1
ATOM 777 O O . ILE A 1 91 ? 6.131 -2.220 -17.354 1.00 96.00 91 ILE A O 1
ATOM 781 N N . GLN A 1 92 ? 7.167 -4.194 -17.572 1.00 95.62 92 GLN A N 1
ATOM 782 C CA . GLN A 1 92 ? 6.051 -4.873 -18.235 1.00 95.62 92 GLN A CA 1
ATOM 783 C C . GLN A 1 92 ? 4.776 -4.977 -17.387 1.00 95.62 92 GLN A C 1
ATOM 785 O O . GLN A 1 92 ? 3.730 -5.326 -17.933 1.00 95.62 92 GLN A O 1
ATOM 790 N N . ILE A 1 93 ? 4.840 -4.701 -16.078 1.00 97.06 93 ILE A N 1
ATOM 791 C CA . ILE A 1 93 ? 3.659 -4.686 -15.203 1.00 97.06 93 ILE A CA 1
ATOM 792 C C . ILE A 1 93 ? 2.981 -3.308 -15.108 1.00 97.06 93 ILE A C 1
ATOM 794 O O . ILE A 1 93 ? 1.937 -3.194 -14.464 1.00 97.06 93 ILE A O 1
ATOM 798 N N . PHE A 1 94 ? 3.544 -2.272 -15.739 1.00 97.38 94 PHE A N 1
ATOM 799 C CA . PHE A 1 94 ? 3.055 -0.896 -15.647 1.00 97.38 94 PHE A CA 1
ATOM 800 C C . PHE A 1 94 ? 2.457 -0.373 -16.952 1.00 97.38 94 PHE A C 1
ATOM 802 O O . PHE A 1 94 ? 2.902 -0.689 -18.055 1.00 97.38 94 PHE A O 1
ATOM 809 N N . ASN A 1 95 ? 1.494 0.536 -16.813 1.00 95.56 95 ASN A N 1
ATOM 810 C CA . ASN A 1 95 ? 1.110 1.454 -17.871 1.00 95.56 95 ASN A CA 1
ATOM 811 C C . ASN A 1 95 ? 2.163 2.569 -17.967 1.00 95.56 95 ASN A C 1
ATOM 813 O O . ASN A 1 95 ? 2.188 3.492 -17.150 1.00 95.56 95 ASN A O 1
ATOM 817 N N . LEU A 1 96 ? 3.022 2.493 -18.985 1.00 93.44 96 LEU A N 1
ATOM 818 C CA . LEU A 1 96 ? 4.146 3.414 -19.186 1.00 93.44 96 LEU A CA 1
ATOM 819 C C . LEU A 1 96 ? 3.745 4.895 -19.221 1.00 93.44 96 LEU A C 1
ATOM 821 O O . LEU A 1 96 ? 4.499 5.748 -18.761 1.00 93.44 96 LEU A O 1
ATOM 825 N N . LEU A 1 97 ? 2.539 5.211 -19.703 1.00 91.56 97 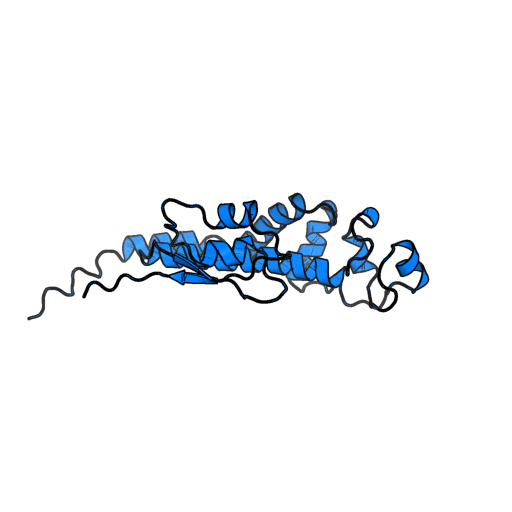LEU A N 1
ATOM 826 C CA . LEU A 1 97 ? 2.044 6.589 -19.776 1.00 91.56 97 LEU A CA 1
ATOM 827 C C . LEU A 1 97 ? 1.747 7.196 -18.396 1.00 91.56 97 LEU A C 1
ATOM 829 O O . LEU A 1 97 ? 1.612 8.413 -18.277 1.00 91.56 97 LEU A O 1
ATOM 833 N N . LYS A 1 98 ? 1.615 6.358 -17.364 1.00 94.38 98 LYS A N 1
ATOM 834 C CA . LYS A 1 98 ? 1.155 6.735 -16.021 1.00 94.38 98 LYS A CA 1
ATOM 835 C C . LYS A 1 98 ? 2.261 6.750 -14.968 1.00 94.38 98 LYS A C 1
ATOM 837 O O . LYS A 1 98 ? 2.027 7.245 -13.874 1.00 94.38 98 LYS A O 1
ATOM 842 N N . ILE A 1 99 ? 3.456 6.256 -15.296 1.00 93.75 99 ILE A N 1
ATOM 843 C CA . ILE A 1 99 ? 4.592 6.158 -14.360 1.00 93.75 99 ILE A CA 1
ATOM 844 C C . ILE A 1 99 ? 5.724 7.150 -14.653 1.00 93.75 99 ILE A C 1
ATOM 846 O O . ILE A 1 99 ? 6.812 7.042 -14.090 1.00 93.75 99 ILE A O 1
ATOM 850 N N . LYS A 1 100 ? 5.495 8.117 -15.547 1.00 93.81 100 LYS A N 1
ATOM 851 C CA . LYS A 1 100 ? 6.496 9.129 -15.896 1.00 93.81 100 LYS A CA 1
ATOM 852 C C . LYS A 1 100 ? 6.908 9.925 -14.652 1.00 93.81 100 LYS A C 1
ATOM 854 O O . LYS A 1 100 ? 6.063 10.526 -13.996 1.00 93.81 100 LYS A O 1
ATOM 859 N N . GLY A 1 101 ? 8.208 9.974 -14.374 1.00 91.75 101 GLY A N 1
ATOM 860 C CA . GLY A 1 101 ? 8.783 10.652 -13.211 1.00 91.75 101 GLY A CA 1
ATOM 861 C C . GLY A 1 101 ? 8.686 9.877 -11.893 1.00 91.75 101 GLY A C 1
ATOM 862 O O . GLY A 1 101 ? 9.163 10.378 -10.878 1.00 91.75 101 GLY A O 1
ATOM 863 N N . GLU A 1 102 ? 8.113 8.673 -11.890 1.00 93.88 102 GLU A N 1
ATOM 864 C CA . GLU A 1 102 ? 8.046 7.806 -10.711 1.00 93.88 102 GLU A CA 1
ATOM 865 C C . GLU A 1 102 ? 9.149 6.733 -10.745 1.00 93.88 102 GLU A C 1
ATOM 867 O O . GLU A 1 102 ? 9.662 6.370 -11.805 1.00 93.88 102 GLU A O 1
ATOM 872 N N . ASP A 1 103 ? 9.503 6.195 -9.573 1.00 95.12 103 ASP A N 1
ATOM 873 C CA . ASP A 1 103 ? 10.369 5.016 -9.453 1.00 95.12 103 ASP A CA 1
ATOM 874 C C . ASP A 1 103 ? 9.506 3.734 -9.460 1.00 95.12 103 ASP A C 1
ATOM 876 O O . ASP A 1 103 ? 8.778 3.482 -8.491 1.00 95.12 103 ASP A O 1
ATOM 880 N N . PRO A 1 104 ? 9.599 2.872 -10.494 1.00 96.00 104 PRO A N 1
ATOM 881 C CA . PRO A 1 104 ? 8.826 1.630 -10.581 1.00 96.00 104 PRO A CA 1
ATOM 882 C C . PRO A 1 104 ? 9.026 0.687 -9.395 1.00 96.00 104 PRO A C 1
ATOM 884 O O . PRO A 1 104 ? 8.092 0.000 -8.978 1.00 96.00 104 PRO A O 1
ATOM 887 N N . LYS A 1 105 ? 10.236 0.645 -8.823 1.00 95.81 105 LYS A N 1
ATOM 888 C CA . LYS A 1 105 ? 10.515 -0.189 -7.647 1.00 95.81 105 LYS A CA 1
ATOM 889 C C . LYS A 1 105 ? 9.760 0.328 -6.440 1.00 95.81 105 LYS A C 1
ATOM 891 O O . LYS A 1 105 ? 9.228 -0.455 -5.652 1.00 95.81 105 LYS A O 1
ATOM 896 N N . GLN A 1 106 ? 9.719 1.649 -6.307 1.00 95.44 106 GLN A N 1
ATOM 897 C CA . GLN A 1 106 ? 8.999 2.308 -5.238 1.00 95.44 106 GLN A CA 1
ATOM 898 C C . GLN A 1 106 ? 7.492 2.079 -5.381 1.00 95.44 106 GLN A C 1
ATOM 900 O O . GLN A 1 106 ? 6.867 1.665 -4.411 1.00 95.44 106 GLN A O 1
ATOM 905 N N . LEU A 1 107 ? 6.927 2.228 -6.584 1.00 96.25 107 LEU A N 1
ATOM 906 C CA . LEU A 1 107 ? 5.510 1.947 -6.849 1.00 96.25 107 LEU A CA 1
ATOM 907 C C . LEU A 1 107 ? 5.128 0.498 -6.506 1.00 96.25 107 LEU A C 1
ATOM 909 O O . LEU A 1 107 ? 4.120 0.257 -5.840 1.00 96.25 107 LEU A O 1
ATOM 913 N N . LEU A 1 108 ? 5.953 -0.476 -6.904 1.00 97.12 108 LEU A N 1
ATOM 914 C CA . LEU A 1 108 ? 5.725 -1.887 -6.582 1.00 97.12 108 LEU A CA 1
ATOM 915 C C . LEU A 1 108 ? 5.799 -2.160 -5.070 1.00 97.12 108 LEU A C 1
ATOM 917 O O . LEU A 1 108 ? 4.971 -2.890 -4.521 1.00 97.12 108 LEU A O 1
ATOM 921 N N . SER A 1 109 ? 6.758 -1.536 -4.383 1.00 96.12 109 SER A N 1
ATOM 922 C CA . SER A 1 109 ? 6.887 -1.601 -2.923 1.00 96.12 109 SER A CA 1
ATOM 923 C C . SER A 1 109 ? 5.691 -0.958 -2.208 1.00 96.12 109 SER A C 1
ATOM 925 O O . SER A 1 109 ? 5.172 -1.494 -1.227 1.00 96.12 109 SER A O 1
ATOM 927 N N . GLU A 1 110 ? 5.195 0.169 -2.715 1.00 95.88 110 GLU A N 1
ATOM 928 C CA . GLU A 1 110 ? 4.024 0.855 -2.174 1.00 95.88 110 GLU A CA 1
ATOM 929 C C . GLU A 1 110 ? 2.764 0.004 -2.278 1.00 95.88 110 GLU A C 1
ATOM 931 O O . GLU A 1 110 ? 2.036 -0.090 -1.290 1.00 95.88 110 GLU A O 1
ATOM 936 N N . LEU A 1 111 ? 2.534 -0.664 -3.414 1.00 97.06 111 LEU A N 1
ATOM 937 C CA . LEU A 1 111 ? 1.423 -1.606 -3.574 1.00 97.06 111 LEU A CA 1
ATOM 938 C C . LEU A 1 111 ? 1.481 -2.719 -2.520 1.00 97.06 111 LEU A C 1
ATOM 940 O O . LEU A 1 111 ? 0.499 -2.956 -1.814 1.00 97.06 111 LEU A O 1
ATOM 944 N N . TYR A 1 112 ? 2.650 -3.347 -2.351 1.00 96.69 112 TYR A N 1
ATOM 945 C CA . TYR A 1 112 ? 2.853 -4.359 -1.311 1.00 96.69 112 TYR A CA 1
ATOM 946 C C . TYR A 1 112 ? 2.507 -3.815 0.078 1.00 96.69 112 TYR A C 1
ATOM 948 O O . TYR A 1 112 ? 1.773 -4.443 0.845 1.00 96.69 112 TYR A O 1
ATOM 956 N N . HIS A 1 113 ? 3.019 -2.629 0.411 1.00 95.81 113 HIS A N 1
ATOM 957 C CA . HIS A 1 113 ? 2.800 -2.023 1.714 1.00 95.81 113 HIS A CA 1
ATOM 958 C C . HIS A 1 113 ? 1.340 -1.621 1.942 1.00 95.81 113 HIS A C 1
ATOM 960 O O . HIS A 1 113 ? 0.840 -1.844 3.045 1.00 95.81 113 HIS A O 1
ATOM 966 N N . ARG A 1 114 ? 0.625 -1.094 0.938 1.00 95.12 114 ARG A N 1
ATOM 967 C CA . ARG A 1 114 ? -0.819 -0.800 1.032 1.00 95.12 114 ARG A CA 1
ATOM 968 C C . ARG A 1 114 ? -1.595 -2.030 1.489 1.00 95.12 114 ARG A C 1
ATOM 970 O O . ARG A 1 114 ? -2.298 -1.969 2.499 1.00 95.12 114 ARG A O 1
ATOM 977 N N . ILE A 1 115 ? -1.383 -3.152 0.806 1.00 95.50 115 ILE A N 1
ATOM 978 C CA . ILE A 1 115 ? -2.049 -4.425 1.095 1.00 95.50 115 ILE A CA 1
ATOM 979 C C . ILE A 1 115 ? -1.636 -4.943 2.476 1.00 95.50 115 ILE A C 1
ATOM 981 O O . ILE A 1 115 ? -2.481 -5.238 3.322 1.00 95.50 115 ILE A O 1
ATOM 985 N N . HIS A 1 116 ? -0.331 -5.001 2.745 1.00 94.62 116 HIS A N 1
ATOM 986 C CA . HIS A 1 116 ? 0.202 -5.535 3.995 1.00 94.62 116 HIS A CA 1
ATOM 987 C C . HIS A 1 116 ? -0.304 -4.767 5.225 1.00 94.62 116 HIS A C 1
ATOM 989 O O . HIS A 1 116 ? -0.784 -5.369 6.189 1.00 94.62 116 HIS A O 1
ATOM 995 N N . PHE A 1 117 ? -0.244 -3.431 5.199 1.00 94.94 117 PHE A N 1
ATOM 996 C CA . PHE A 1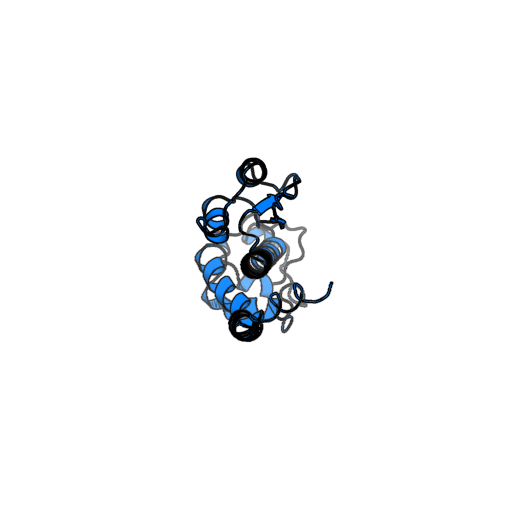 117 ? -0.711 -2.609 6.315 1.00 94.94 117 PHE A CA 1
ATOM 997 C C . PHE A 1 117 ? -2.231 -2.647 6.480 1.00 94.94 117 PHE A C 1
ATOM 999 O O . PHE A 1 117 ? -2.701 -2.523 7.612 1.00 94.94 117 PHE A O 1
ATOM 1006 N N . LYS A 1 118 ? -2.995 -2.832 5.396 1.00 94.62 118 LYS A N 1
ATOM 1007 C CA . LYS A 1 118 ? -4.447 -3.041 5.455 1.00 94.62 118 LYS A CA 1
ATOM 1008 C C . LYS A 1 118 ? -4.781 -4.363 6.151 1.00 94.62 118 LYS A C 1
ATOM 1010 O O . LYS A 1 118 ? -5.526 -4.352 7.127 1.00 94.62 118 LYS A O 1
ATOM 1015 N N . ILE A 1 119 ? -4.153 -5.469 5.743 1.00 94.00 119 ILE A N 1
ATOM 1016 C CA . ILE A 1 119 ? -4.339 -6.786 6.381 1.00 94.00 119 ILE A CA 1
ATOM 1017 C C . ILE A 1 119 ? -3.947 -6.743 7.858 1.00 94.00 119 ILE A C 1
ATOM 1019 O O . ILE A 1 119 ? -4.682 -7.248 8.704 1.00 94.00 119 ILE A O 1
ATOM 1023 N N . SER A 1 120 ? -2.811 -6.119 8.180 1.00 93.50 120 SER A N 1
ATOM 1024 C CA . SER A 1 120 ? -2.352 -5.969 9.564 1.00 93.50 120 SER A CA 1
ATOM 1025 C C . SER A 1 120 ? -3.404 -5.270 10.436 1.00 93.50 120 SER A C 1
ATOM 1027 O O . SER A 1 120 ? -3.763 -5.777 11.499 1.00 93.50 120 SER A O 1
ATOM 1029 N N . LYS A 1 121 ? -3.990 -4.169 9.942 1.00 94.56 121 LYS A N 1
ATOM 1030 C CA . LYS A 1 121 ? -5.059 -3.442 10.645 1.00 94.56 121 LYS A CA 1
ATOM 1031 C C . LYS A 1 121 ? -6.336 -4.256 10.795 1.00 94.56 121 LYS A C 1
ATOM 1033 O O . LYS A 1 121 ? -6.945 -4.198 11.853 1.00 94.56 121 LYS A O 1
ATOM 1038 N N . ILE A 1 122 ? -6.739 -5.009 9.772 1.00 93.38 122 ILE A N 1
ATOM 1039 C CA . ILE A 1 122 ? -7.924 -5.879 9.848 1.00 93.38 122 ILE A CA 1
ATOM 1040 C C . ILE A 1 122 ? -7.747 -6.909 10.963 1.00 93.38 122 ILE A C 1
ATOM 1042 O O . ILE A 1 122 ? -8.585 -6.983 11.859 1.00 93.38 122 ILE A O 1
ATOM 1046 N N . LYS A 1 123 ? -6.610 -7.612 10.974 1.00 91.88 123 LYS A N 1
ATOM 1047 C CA . LYS A 1 123 ? -6.296 -8.599 12.016 1.00 91.88 123 LYS A CA 1
ATOM 1048 C C . LYS A 1 123 ? -6.237 -7.973 13.408 1.00 91.88 123 LYS A C 1
ATOM 1050 O O . LYS A 1 123 ? -6.690 -8.565 14.386 1.00 91.88 123 LYS A O 1
ATOM 1055 N N . GLU A 1 124 ? -5.679 -6.769 13.515 1.00 93.25 124 GLU A N 1
ATOM 1056 C CA . GLU A 1 124 ? -5.642 -6.032 14.777 1.00 93.25 124 GLU A CA 1
ATOM 1057 C C . GLU A 1 124 ? -7.049 -5.631 15.247 1.00 93.25 124 GLU A C 1
ATOM 1059 O O . GLU A 1 124 ? -7.380 -5.838 16.413 1.00 93.25 124 GLU A O 1
ATOM 1064 N N . LEU A 1 125 ? -7.912 -5.146 14.352 1.00 94.00 125 LEU A N 1
ATOM 1065 C CA . LEU A 1 125 ? -9.306 -4.817 14.660 1.00 94.00 125 LEU A CA 1
ATOM 1066 C C . LEU A 1 125 ? -10.109 -6.038 15.107 1.00 94.00 125 LEU A C 1
ATOM 1068 O O . LEU A 1 125 ? -10.840 -5.955 16.091 1.00 94.00 125 LEU A O 1
ATOM 1072 N N . GLU A 1 126 ? -9.966 -7.169 14.421 1.00 91.44 126 GLU A N 1
ATOM 1073 C CA . GLU A 1 126 ? -10.618 -8.430 14.791 1.00 91.44 126 GLU A CA 1
ATOM 1074 C C . GLU A 1 126 ? -10.192 -8.882 16.188 1.00 91.44 126 GLU A C 1
ATOM 1076 O O . GLU A 1 126 ? -11.034 -9.201 17.031 1.00 91.44 126 GLU A O 1
ATOM 1081 N N . LYS A 1 127 ? -8.887 -8.819 16.477 1.00 92.38 127 LYS A N 1
ATOM 1082 C CA . LYS A 1 127 ? -8.347 -9.122 17.804 1.00 92.38 127 LYS A CA 1
ATOM 1083 C C . LYS A 1 127 ? -8.916 -8.193 18.878 1.00 92.38 127 LYS A C 1
ATOM 1085 O O . LYS A 1 127 ? -9.271 -8.660 19.957 1.00 92.38 127 LYS A O 1
ATOM 1090 N N . LEU A 1 128 ? -9.001 -6.891 18.610 1.00 92.88 128 LEU A N 1
ATOM 1091 C CA . LEU A 1 128 ? -9.542 -5.918 19.562 1.00 92.88 128 LEU A CA 1
ATOM 1092 C C . LEU A 1 128 ? -11.034 -6.150 19.828 1.00 92.88 128 LEU A C 1
ATOM 1094 O O . LEU A 1 128 ? -11.434 -6.201 20.991 1.00 92.88 128 LEU A O 1
ATOM 1098 N N . LYS A 1 129 ? -11.829 -6.394 18.778 1.00 90.44 129 LYS A N 1
ATOM 1099 C CA . LYS A 1 129 ? -13.253 -6.752 18.893 1.00 90.44 129 LYS A CA 1
ATOM 1100 C C . LYS A 1 129 ? -13.449 -8.019 19.721 1.00 90.44 129 LYS A C 1
ATOM 1102 O O . LYS A 1 129 ? -14.280 -8.038 20.624 1.00 90.44 129 LYS A O 1
ATOM 1107 N N . TYR A 1 130 ? -12.637 -9.048 19.479 1.00 88.94 130 TYR A N 1
ATOM 1108 C CA . TYR A 1 130 ? -12.665 -10.289 20.255 1.00 88.94 130 TYR A CA 1
ATOM 1109 C C . TYR A 1 130 ? -12.376 -10.067 21.751 1.00 88.94 130 TYR A C 1
ATOM 1111 O O . TYR A 1 130 ? -12.966 -10.725 22.607 1.00 88.94 130 TYR A O 1
ATOM 1119 N N . LEU A 1 131 ? -11.491 -9.121 22.080 1.00 90.00 131 LEU A N 1
ATOM 1120 C CA . LEU A 1 131 ? -11.172 -8.741 23.459 1.00 90.00 131 LEU A CA 1
ATOM 1121 C C . LEU A 1 131 ? -12.205 -7.787 24.091 1.00 90.00 131 LEU A C 1
ATOM 1123 O O . LEU A 1 131 ? -12.033 -7.399 25.246 1.00 90.00 131 LEU A O 1
ATOM 1127 N N . GLY A 1 132 ? -13.254 -7.387 23.364 1.00 91.94 132 GLY A N 1
ATOM 1128 C CA . GLY A 1 132 ? -14.237 -6.398 23.819 1.00 91.94 132 GLY A CA 1
ATOM 1129 C C . GLY A 1 132 ? -13.693 -4.965 23.882 1.00 91.94 132 GLY A C 1
ATOM 1130 O O . GLY A 1 132 ? -14.262 -4.112 24.563 1.00 91.94 132 GLY A O 1
ATOM 1131 N N . LEU A 1 133 ? -12.576 -4.689 23.202 1.00 94.06 133 LEU A N 1
ATOM 1132 C CA . LEU A 1 133 ? -11.930 -3.380 23.159 1.00 94.06 133 LEU A CA 1
ATOM 1133 C C . LEU A 1 133 ? -12.432 -2.592 21.946 1.00 94.06 133 LEU A C 1
ATOM 1135 O O . LEU A 1 133 ? -11.830 -2.616 20.875 1.00 94.06 133 LEU A O 1
ATOM 1139 N N . ASN A 1 134 ? -13.541 -1.880 22.135 1.00 94.12 134 ASN A N 1
ATOM 1140 C CA . ASN A 1 134 ? -14.257 -1.228 21.034 1.00 94.12 134 ASN A CA 1
ATOM 1141 C C . ASN A 1 134 ? -13.794 0.207 20.745 1.00 94.12 134 ASN A C 1
ATOM 1143 O O . ASN A 1 134 ? -14.028 0.726 19.660 1.00 94.12 134 ASN A O 1
ATOM 1147 N N . LYS A 1 135 ? -13.116 0.860 21.692 1.00 96.50 135 LYS A N 1
ATOM 1148 C CA . LYS A 1 135 ? -12.637 2.238 21.528 1.00 96.50 135 LYS A CA 1
ATOM 1149 C C . LYS A 1 135 ? -11.152 2.247 21.214 1.00 96.50 135 LYS A C 1
ATOM 1151 O O . LYS A 1 135 ? -10.350 1.713 21.983 1.00 96.50 135 LYS A O 1
ATOM 1156 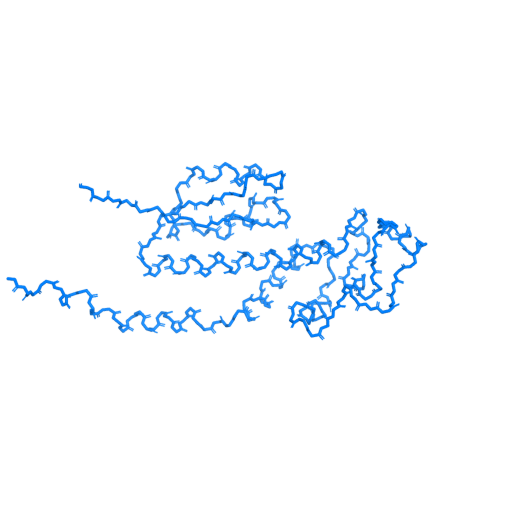N N . VAL A 1 136 ? -10.777 2.868 20.102 1.00 96.94 136 VAL A N 1
ATOM 1157 C CA . VAL A 1 136 ? -9.396 2.883 19.608 1.00 96.94 136 VAL A CA 1
ATOM 1158 C C . VAL A 1 136 ? -8.942 4.284 19.213 1.00 96.94 136 VAL A C 1
ATOM 1160 O O . VAL A 1 136 ? -9.745 5.185 18.991 1.00 96.94 136 VAL A O 1
ATOM 1163 N N . LEU A 1 137 ? -7.629 4.450 19.114 1.00 96.56 137 LEU A N 1
ATOM 1164 C CA . LEU A 1 137 ? -6.950 5.603 18.534 1.00 96.56 137 LEU A CA 1
ATOM 1165 C C . LEU A 1 137 ? -6.159 5.128 17.312 1.00 96.56 137 LEU A C 1
ATOM 1167 O O . LEU A 1 137 ? -5.481 4.100 17.380 1.00 96.56 137 LEU A O 1
ATOM 1171 N N . LEU A 1 138 ? -6.188 5.894 16.221 1.00 96.62 138 LEU A N 1
ATOM 1172 C CA . LEU A 1 138 ? -5.366 5.631 15.038 1.00 96.62 138 LEU A CA 1
ATOM 1173 C C . LEU A 1 138 ? -4.085 6.474 15.097 1.00 96.62 138 LEU A C 1
ATOM 1175 O O . LEU A 1 138 ? -4.093 7.657 14.776 1.00 96.62 138 LEU A O 1
ATOM 1179 N N . LYS A 1 139 ? -2.968 5.885 15.526 1.00 95.75 139 LYS A N 1
ATOM 1180 C CA . LYS A 1 139 ? -1.710 6.606 15.766 1.00 95.75 139 LYS A CA 1
ATOM 1181 C C . LYS A 1 139 ? -0.861 6.708 14.506 1.00 95.75 139 LYS A C 1
ATOM 1183 O O . LYS A 1 139 ? -0.496 5.689 13.923 1.00 95.75 139 LYS A O 1
ATOM 1188 N N . SER A 1 140 ? -0.542 7.929 14.081 1.00 93.44 140 SER A N 1
ATOM 1189 C CA . SER A 1 140 ? 0.246 8.181 12.872 1.00 93.44 140 SER A CA 1
ATOM 1190 C C . SER A 1 140 ? 1.756 8.022 13.109 1.00 93.44 140 SER A C 1
ATOM 1192 O O . SER A 1 140 ? 2.222 8.030 14.248 1.00 93.44 140 SER A O 1
ATOM 1194 N N . SER A 1 141 ? 2.536 7.877 12.031 1.00 91.31 141 SER A N 1
ATOM 1195 C CA . SER A 1 141 ? 4.006 7.791 12.106 1.00 91.31 141 SER A CA 1
ATOM 1196 C C . SER A 1 141 ? 4.688 9.146 12.341 1.00 91.31 141 SER A C 1
ATOM 1198 O O . SER A 1 141 ? 5.839 9.163 12.760 1.00 91.31 141 SER A O 1
ATOM 1200 N N . LYS A 1 142 ? 3.984 10.261 12.090 1.00 92.25 142 LYS A N 1
ATOM 1201 C CA . LYS A 1 142 ? 4.435 11.651 12.318 1.00 92.25 142 LYS A CA 1
ATOM 1202 C C . LYS A 1 142 ? 5.719 12.068 11.594 1.00 92.25 142 LYS A C 1
ATOM 1204 O O . LYS A 1 142 ? 6.407 12.977 12.044 1.00 92.25 142 LYS A O 1
ATOM 1209 N N . ASP A 1 143 ? 6.023 11.435 10.470 1.00 93.25 143 ASP A N 1
ATOM 1210 C CA . ASP A 1 143 ? 7.122 11.846 9.593 1.00 93.25 143 ASP A CA 1
ATOM 1211 C C . ASP A 1 143 ? 6.617 12.630 8.369 1.00 93.25 143 ASP A C 1
ATOM 1213 O O . ASP A 1 143 ? 5.409 12.797 8.171 1.00 93.25 143 ASP A O 1
ATOM 1217 N N . GLU A 1 144 ? 7.538 13.085 7.520 1.00 93.31 144 GLU A N 1
ATOM 1218 C CA . GLU A 1 144 ? 7.275 13.911 6.333 1.00 93.31 144 GLU A CA 1
ATOM 1219 C C . GLU A 1 144 ? 6.327 13.262 5.313 1.00 93.31 144 GLU A C 1
ATOM 1221 O O . GLU A 1 144 ? 5.698 13.939 4.502 1.00 93.31 144 GLU A O 1
ATOM 1226 N N . ARG A 1 145 ? 6.176 11.939 5.377 1.00 93.19 145 ARG A N 1
ATOM 1227 C CA . ARG A 1 145 ? 5.297 11.142 4.512 1.00 93.19 145 ARG A CA 1
ATOM 1228 C C . ARG A 1 145 ? 3.885 10.989 5.093 1.00 93.19 145 ARG A C 1
ATOM 1230 O O . ARG A 1 145 ? 3.062 10.256 4.536 1.00 93.19 145 ARG A O 1
ATOM 1237 N N . THR A 1 146 ? 3.599 11.585 6.249 1.00 95.44 146 THR A N 1
ATOM 1238 C CA . THR A 1 146 ? 2.298 11.499 6.923 1.00 95.44 146 THR A CA 1
ATOM 1239 C C . THR A 1 146 ? 1.366 12.600 6.421 1.00 95.44 146 THR A C 1
ATOM 1241 O O . THR A 1 146 ? 1.649 13.784 6.563 1.00 95.44 146 THR A O 1
ATOM 1244 N N . CYS A 1 147 ? 0.223 12.223 5.839 1.00 96.50 147 CYS A N 1
ATOM 1245 C CA . CYS A 1 147 ? -0.746 13.202 5.352 1.00 96.50 147 CYS A CA 1
ATOM 1246 C C . CYS A 1 147 ? -1.499 13.892 6.502 1.00 96.50 147 CYS A C 1
ATOM 1248 O O . CYS A 1 147 ? -1.669 13.318 7.580 1.00 96.50 147 CYS A O 1
ATOM 1250 N N . LYS A 1 148 ? -2.020 15.097 6.237 1.00 96.75 148 LYS A N 1
ATOM 1251 C CA . LYS A 1 148 ? -2.761 15.909 7.216 1.00 96.75 148 LYS A CA 1
ATOM 1252 C C . LYS A 1 148 ? -3.896 15.144 7.904 1.00 96.75 148 LYS A C 1
ATOM 1254 O O . LYS A 1 148 ? -3.983 15.166 9.124 1.00 96.75 148 LYS A O 1
ATOM 1259 N N . TRP A 1 149 ? -4.7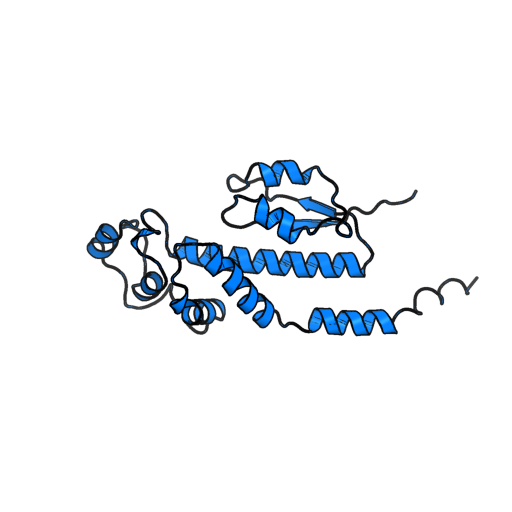01 14.400 7.142 1.00 97.69 149 TRP A N 1
ATOM 1260 C CA . TRP A 1 149 ? -5.806 13.626 7.712 1.00 97.69 149 TRP A CA 1
ATOM 1261 C C . TRP A 1 149 ? -5.335 12.614 8.769 1.00 97.69 149 TRP A C 1
ATOM 1263 O O . TRP A 1 149 ? -5.953 12.501 9.822 1.00 97.69 149 TRP A O 1
ATOM 1273 N N . CYS A 1 150 ? -4.205 11.933 8.536 1.00 97.31 150 CYS A N 1
ATOM 1274 C CA . CYS A 1 150 ? -3.638 10.998 9.511 1.00 97.31 150 CYS A CA 1
ATOM 1275 C C . CYS A 1 150 ? -3.189 11.692 10.808 1.00 97.31 150 CYS A C 1
ATOM 1277 O O . CYS A 1 150 ? -3.244 11.073 11.866 1.00 97.31 150 CYS A O 1
ATOM 1279 N N . LEU A 1 151 ? -2.729 12.945 10.733 1.00 96.56 151 LEU A N 1
ATOM 1280 C CA . LEU A 1 151 ? -2.335 13.732 11.909 1.00 96.56 151 LEU A CA 1
ATOM 1281 C C . LEU A 1 151 ? -3.555 14.220 12.699 1.00 96.56 151 LEU A C 1
ATOM 1283 O O . LEU A 1 151 ? -3.508 14.297 13.927 1.00 96.56 151 LEU A O 1
ATOM 1287 N N . ASP A 1 152 ? -4.636 14.552 11.996 1.00 96.62 152 ASP A N 1
ATOM 1288 C CA . ASP A 1 152 ? -5.862 15.066 12.600 1.00 96.62 152 ASP A CA 1
ATOM 1289 C C . ASP A 1 152 ? -6.648 13.944 13.298 1.00 96.62 152 ASP A C 1
ATOM 1291 O O . ASP A 1 152 ? -6.974 14.074 14.478 1.00 96.62 152 ASP A O 1
ATOM 1295 N N . ILE A 1 153 ? -6.853 12.805 12.622 1.00 95.94 153 ILE A N 1
ATOM 1296 C CA . ILE A 1 153 ? -7.624 11.666 13.154 1.00 95.94 153 ILE A CA 1
ATOM 1297 C C . ILE A 1 153 ? -6.977 11.014 14.388 1.00 95.94 153 ILE A C 1
ATOM 1299 O O . ILE A 1 153 ? -7.657 10.366 15.176 1.00 95.94 153 ILE A O 1
ATOM 1303 N N . GLU A 1 154 ? -5.671 11.197 14.603 1.00 94.12 154 GLU A N 1
ATOM 1304 C CA . GLU A 1 154 ? -4.948 10.628 15.751 1.00 94.12 154 GLU A CA 1
ATOM 1305 C C . GLU A 1 154 ? -5.466 11.116 17.120 1.00 94.12 154 GLU A C 1
ATOM 1307 O O . GLU A 1 154 ? -5.240 10.462 18.153 1.00 94.12 154 GLU A O 1
ATOM 1312 N N . LYS A 1 155 ? -6.129 12.276 17.127 1.00 92.50 155 LYS A N 1
ATOM 1313 C CA . LYS A 1 155 ? -6.699 12.919 18.316 1.00 92.50 155 LYS A CA 1
ATOM 1314 C C . LYS A 1 155 ? -8.079 12.363 18.674 1.00 92.50 155 LYS A C 1
ATOM 1316 O O . LYS A 1 155 ? -8.508 12.521 19.813 1.00 92.50 155 LYS A O 1
ATOM 1321 N N . GLU A 1 156 ? -8.729 11.687 17.731 1.00 95.31 156 GLU A N 1
ATOM 1322 C CA . GLU A 1 156 ? -10.101 11.210 17.859 1.00 95.31 156 GLU A CA 1
ATOM 1323 C C . GLU A 1 156 ? -10.154 9.797 18.435 1.00 95.31 156 GLU A C 1
ATOM 1325 O O . GLU A 1 156 ? -9.408 8.908 18.020 1.00 95.31 156 GLU A O 1
ATOM 1330 N N . ILE A 1 157 ? -11.076 9.578 19.376 1.00 96.44 157 ILE A N 1
ATOM 1331 C CA . ILE A 1 157 ? -11.421 8.238 19.857 1.00 96.44 157 ILE A CA 1
ATOM 1332 C C . ILE A 1 157 ? -12.482 7.668 18.923 1.00 96.44 157 ILE A C 1
ATOM 1334 O O . ILE A 1 157 ? -13.552 8.247 18.766 1.00 96.44 157 ILE A O 1
ATOM 1338 N N . ILE A 1 158 ? -12.193 6.512 18.337 1.00 96.62 158 ILE A N 1
ATOM 1339 C CA . ILE A 1 158 ? -13.048 5.860 17.348 1.00 96.62 158 ILE A CA 1
ATOM 1340 C C . ILE A 1 158 ? -13.693 4.635 17.987 1.00 96.62 158 ILE A C 1
ATOM 1342 O O . ILE A 1 158 ? -12.984 3.780 18.522 1.00 96.62 158 ILE A O 1
ATOM 1346 N N . ASP A 1 159 ? -15.020 4.536 17.914 1.00 95.62 159 ASP A N 1
ATOM 1347 C CA . ASP A 1 159 ? -15.741 3.310 18.257 1.00 95.62 159 ASP A CA 1
ATOM 1348 C C . ASP A 1 159 ? -15.826 2.383 17.033 1.00 95.62 159 ASP A C 1
ATOM 1350 O O . ASP A 1 159 ? -16.521 2.668 16.057 1.00 95.62 159 ASP A O 1
ATOM 1354 N N . ILE A 1 160 ? -15.099 1.265 17.067 1.00 95.38 160 ILE A N 1
ATOM 1355 C CA . ILE A 1 160 ? -14.996 0.312 15.946 1.00 95.38 160 ILE A CA 1
ATOM 1356 C C . ILE A 1 160 ? -16.224 -0.599 15.806 1.00 95.38 160 ILE A C 1
ATOM 1358 O O . ILE A 1 160 ? -16.238 -1.477 14.934 1.00 95.38 160 ILE A O 1
ATOM 1362 N N . THR A 1 161 ? -17.225 -0.440 16.679 1.00 93.19 161 THR A N 1
ATOM 1363 C CA . THR A 1 161 ? -18.549 -1.060 16.512 1.00 93.19 161 THR A CA 1
ATOM 1364 C C . THR A 1 161 ? -19.481 -0.203 15.661 1.00 93.19 161 THR A C 1
ATOM 1366 O O . THR A 1 161 ? -20.355 -0.748 14.994 1.00 93.19 161 THR A O 1
ATOM 1369 N N . GLU A 1 162 ? -19.246 1.110 15.619 1.00 94.81 162 GLU A N 1
ATOM 1370 C CA . GLU A 1 162 ? -20.041 2.074 14.850 1.00 94.81 162 GLU A CA 1
ATOM 1371 C C . GLU A 1 162 ? -19.348 2.487 13.543 1.00 94.81 162 GLU A C 1
ATOM 1373 O O . GLU A 1 162 ? -20.006 2.804 12.552 1.00 94.81 162 GLU A O 1
ATOM 1378 N N . VAL A 1 163 ? -18.012 2.466 13.522 1.00 95.31 163 VAL A N 1
ATOM 1379 C CA . VAL A 1 163 ? -17.200 2.938 12.396 1.00 95.31 163 VAL A CA 1
ATOM 1380 C C . VAL A 1 163 ? -16.421 1.792 11.757 1.00 95.31 163 VAL A C 1
ATOM 1382 O O . VAL A 1 163 ? -15.610 1.121 12.399 1.00 95.31 163 VAL A O 1
ATOM 1385 N N . ASP A 1 164 ? -16.585 1.632 10.442 1.00 95.88 164 ASP A N 1
ATOM 1386 C CA . ASP A 1 164 ? -15.659 0.848 9.624 1.00 95.88 164 ASP A CA 1
ATOM 1387 C C . ASP A 1 164 ? -14.348 1.628 9.445 1.00 95.88 164 ASP A C 1
ATOM 1389 O O . ASP A 1 164 ? -14.209 2.485 8.566 1.00 95.88 164 ASP A O 1
ATOM 1393 N N . LEU A 1 165 ? -13.379 1.339 10.317 1.00 96.25 165 LEU A N 1
ATOM 1394 C CA . LEU A 1 165 ? -12.091 2.027 10.331 1.00 96.25 165 LEU A CA 1
ATOM 1395 C C . LEU A 1 165 ? -11.303 1.835 9.026 1.00 96.25 165 LEU A C 1
ATOM 1397 O O . LEU A 1 165 ? -10.588 2.750 8.618 1.00 96.25 165 LEU A O 1
ATOM 1401 N N . ILE A 1 166 ? -11.423 0.684 8.357 1.00 94.88 166 ILE A N 1
ATOM 1402 C CA . ILE A 1 166 ? -10.695 0.427 7.106 1.00 94.88 166 ILE A CA 1
ATOM 1403 C C . ILE A 1 166 ? -11.258 1.309 5.998 1.00 94.88 166 ILE A C 1
ATOM 1405 O O . ILE A 1 166 ? -10.500 2.031 5.350 1.00 94.88 166 ILE A O 1
ATOM 1409 N N . LYS A 1 167 ? -12.585 1.343 5.854 1.00 94.94 167 LYS A N 1
ATOM 1410 C CA . LYS A 1 167 ? -13.257 2.225 4.893 1.00 94.94 167 LYS A CA 1
ATOM 1411 C C . LYS A 1 167 ? -12.999 3.703 5.190 1.00 94.94 167 LYS A C 1
ATOM 1413 O O . LYS A 1 167 ? -12.787 4.493 4.269 1.00 94.94 167 LYS A O 1
ATOM 1418 N N . LEU A 1 168 ? -12.969 4.085 6.469 1.00 96.62 168 LEU A N 1
ATOM 1419 C CA . LEU A 1 168 ? -12.615 5.443 6.882 1.00 96.62 168 LEU A CA 1
ATOM 1420 C C . LEU A 1 168 ? -11.196 5.815 6.420 1.00 96.62 168 LEU A C 1
ATOM 1422 O O . LEU A 1 168 ? -11.001 6.902 5.874 1.00 96.62 168 LEU A O 1
ATOM 1426 N N . ILE A 1 169 ? -10.220 4.918 6.597 1.00 95.75 169 ILE A N 1
ATOM 1427 C CA . ILE A 1 169 ? -8.846 5.120 6.120 1.00 95.75 169 ILE A CA 1
ATOM 1428 C C . ILE A 1 169 ? -8.818 5.223 4.595 1.00 95.75 169 ILE A C 1
ATOM 1430 O O . ILE A 1 169 ? -8.226 6.168 4.073 1.00 95.75 169 ILE A O 1
ATOM 1434 N N . ASP A 1 170 ? -9.465 4.299 3.885 1.00 92.94 170 ASP A N 1
ATOM 1435 C CA . ASP A 1 170 ? -9.430 4.246 2.422 1.00 92.94 170 ASP A CA 1
ATOM 1436 C C . ASP A 1 170 ? -9.987 5.514 1.770 1.00 92.94 170 ASP A C 1
ATOM 1438 O O . ASP A 1 170 ? -9.415 5.991 0.787 1.00 92.94 170 ASP A O 1
ATOM 1442 N N . ASN A 1 171 ? -11.028 6.105 2.357 1.00 94.44 171 ASN A N 1
ATOM 1443 C CA . ASN A 1 171 ? -11.680 7.298 1.820 1.00 94.44 171 ASN A CA 1
ATOM 1444 C C . ASN A 1 171 ? -10.929 8.607 2.098 1.00 94.44 171 ASN A C 1
ATOM 1446 O O . ASN A 1 171 ? -11.143 9.591 1.392 1.00 94.44 171 ASN A O 1
ATOM 1450 N N . ASN A 1 172 ? -10.074 8.655 3.124 1.00 96.69 172 ASN A N 1
ATOM 1451 C CA . ASN A 1 172 ? -9.514 9.921 3.608 1.00 96.69 172 ASN A CA 1
ATOM 1452 C C . ASN A 1 172 ? -7.980 9.991 3.577 1.00 96.69 172 ASN A C 1
ATOM 1454 O O . ASN A 1 172 ? -7.405 11.073 3.426 1.00 96.69 172 ASN A O 1
ATOM 1458 N N . CYS A 1 173 ? -7.291 8.859 3.727 1.00 95.75 173 CYS A N 1
ATOM 1459 C CA . CYS A 1 173 ? -5.836 8.824 3.760 1.00 95.75 173 CYS A CA 1
ATOM 1460 C C . CYS A 1 173 ? -5.244 9.086 2.369 1.00 95.75 173 CYS A C 1
ATOM 1462 O O . CYS A 1 173 ? -5.511 8.357 1.417 1.00 95.75 173 CYS A O 1
ATOM 1464 N N . LYS A 1 174 ? -4.354 10.082 2.280 1.00 94.69 174 LYS A N 1
ATOM 1465 C CA . LYS A 1 174 ? -3.624 10.435 1.047 1.00 94.69 174 LYS A CA 1
ATOM 1466 C C . LYS A 1 174 ? -2.165 9.969 1.032 1.00 94.69 174 LYS A C 1
ATOM 1468 O O . LYS A 1 174 ? -1.430 10.288 0.105 1.00 94.69 174 LYS A O 1
ATOM 1473 N N . CYS A 1 175 ? -1.711 9.254 2.062 1.00 94.62 175 CYS A N 1
ATOM 1474 C CA . CYS A 1 175 ? -0.359 8.698 2.073 1.00 94.62 175 CYS A CA 1
ATOM 1475 C C . CYS A 1 175 ? -0.171 7.689 0.924 1.00 94.62 175 CYS A C 1
ATOM 1477 O O . CYS A 1 175 ? -1.104 6.959 0.586 1.00 94.62 175 CYS A O 1
ATOM 1479 N N . ARG A 1 176 ? 1.064 7.567 0.412 1.00 92.44 176 ARG A N 1
ATOM 1480 C CA . ARG A 1 176 ? 1.466 6.498 -0.528 1.00 92.44 176 ARG A CA 1
ATOM 1481 C C . ARG A 1 176 ? 1.134 5.096 0.001 1.00 92.44 176 ARG A C 1
ATOM 1483 O O . ARG A 1 176 ? 0.843 4.202 -0.772 1.00 92.44 176 ARG A O 1
ATOM 1490 N N . TYR A 1 177 ? 1.125 4.922 1.318 1.00 94.12 177 TYR A N 1
ATOM 1491 C CA . TYR A 1 177 ? 0.472 3.823 2.025 1.00 94.12 177 TYR A CA 1
ATOM 1492 C C . TYR A 1 177 ? 0.236 4.248 3.477 1.00 94.12 177 TYR A C 1
ATOM 1494 O O . TYR A 1 177 ? 0.988 5.051 4.043 1.00 94.12 177 TYR A O 1
ATOM 1502 N N . ASN A 1 178 ? -0.838 3.754 4.090 1.00 95.06 178 ASN A N 1
ATOM 1503 C CA . ASN A 1 178 ? -1.206 4.147 5.443 1.00 95.06 178 ASN A CA 1
ATOM 1504 C C . ASN A 1 178 ? -0.379 3.375 6.494 1.00 95.06 178 ASN A C 1
ATOM 1506 O O . ASN A 1 178 ? -0.565 2.174 6.695 1.00 95.06 178 ASN A O 1
ATOM 1510 N N . ARG A 1 179 ? 0.507 4.091 7.195 1.00 93.81 179 ARG A N 1
ATOM 1511 C CA . ARG A 1 179 ? 1.454 3.546 8.189 1.00 93.81 179 ARG A CA 1
ATOM 1512 C C . ARG A 1 179 ? 1.028 3.741 9.642 1.00 93.81 179 ARG A C 1
ATOM 1514 O O . ARG A 1 179 ? 1.832 3.540 10.549 1.00 93.81 179 ARG A O 1
ATOM 1521 N N . SER A 1 180 ? -0.212 4.163 9.878 1.00 94.88 180 SER A N 1
ATOM 1522 C CA . SER A 1 180 ? -0.698 4.266 11.248 1.00 94.88 180 SER A CA 1
ATOM 1523 C C . SER A 1 180 ? -0.849 2.883 11.882 1.00 94.88 180 SER A C 1
ATOM 1525 O O . SER A 1 180 ? -1.020 1.879 11.182 1.00 94.88 180 SER A O 1
ATOM 1527 N N . HIS A 1 181 ? -0.789 2.849 13.208 1.00 94.56 181 HIS A N 1
ATOM 1528 C CA . HIS A 1 181 ? -1.069 1.673 14.028 1.00 94.56 181 HIS A CA 1
ATOM 1529 C C . HIS A 1 181 ? -2.278 1.943 14.923 1.00 94.56 181 HIS A C 1
ATOM 1531 O O . HIS A 1 181 ? -2.615 3.100 15.200 1.00 94.56 181 HIS A O 1
ATOM 1537 N N . ILE A 1 182 ? -2.956 0.882 15.345 1.00 96.75 182 ILE A N 1
ATOM 1538 C CA . ILE A 1 182 ? -4.152 0.989 16.175 1.00 96.75 182 ILE A CA 1
ATOM 1539 C C . ILE A 1 182 ? -3.723 0.869 17.636 1.00 96.75 182 ILE A C 1
ATOM 1541 O O . ILE A 1 182 ? -2.904 0.035 18.001 1.00 96.75 182 ILE A O 1
ATOM 1545 N N . SER A 1 183 ? -4.250 1.738 18.491 1.00 94.31 183 SER A N 1
ATOM 1546 C CA . SER A 1 183 ? -4.015 1.686 19.931 1.00 94.31 183 SER A CA 1
ATOM 1547 C C . SER A 1 183 ? -5.352 1.598 20.648 1.00 94.31 183 SER A C 1
ATOM 1549 O O . SER A 1 183 ? -6.223 2.443 20.449 1.00 94.31 183 SER A O 1
ATOM 1551 N N . ALA A 1 184 ? -5.534 0.569 21.474 1.00 93.69 184 ALA A N 1
ATOM 1552 C CA . ALA A 1 184 ? -6.748 0.417 22.263 1.00 93.69 184 ALA A CA 1
ATOM 1553 C C . ALA A 1 184 ? -6.823 1.493 23.352 1.00 93.69 184 ALA A C 1
ATOM 1555 O O . ALA A 1 184 ? -5.864 1.718 24.094 1.00 93.69 184 ALA A O 1
ATOM 1556 N N . LYS A 1 185 ? -7.989 2.123 23.496 1.00 90.06 185 LYS A N 1
ATOM 1557 C CA . LYS A 1 185 ? -8.271 3.015 24.615 1.00 90.06 185 LYS A CA 1
ATOM 1558 C C . LYS A 1 185 ? -8.948 2.214 25.723 1.00 90.06 185 LYS A C 1
ATOM 1560 O O . LYS A 1 185 ? -10.132 1.906 25.646 1.00 90.06 185 LYS A O 1
ATOM 1565 N N . ILE A 1 186 ? -8.186 1.896 26.765 1.00 82.00 186 ILE A N 1
ATOM 1566 C CA . ILE A 1 186 ? -8.704 1.234 27.964 1.00 82.00 186 ILE A CA 1
ATOM 1567 C C . ILE A 1 186 ? -9.118 2.320 28.959 1.00 82.00 186 ILE A C 1
ATOM 1569 O O . ILE A 1 186 ? -8.289 3.123 29.391 1.00 82.00 186 ILE A O 1
ATOM 1573 N N . SER A 1 187 ? -10.401 2.360 29.308 1.00 66.88 187 SER A N 1
ATOM 1574 C CA . SER A 1 187 ? -10.869 3.128 30.461 1.00 66.88 187 SER A CA 1
ATOM 1575 C C . SER A 1 187 ? -10.610 2.289 31.707 1.00 66.88 187 SER A C 1
ATOM 1577 O O . SER A 1 187 ? -11.289 1.289 31.924 1.00 66.88 187 SER A O 1
ATOM 1579 N N . ILE A 1 188 ? -9.612 2.662 32.506 1.00 54.12 188 ILE A N 1
ATOM 1580 C CA . ILE A 1 188 ? -9.458 2.089 33.844 1.00 54.12 188 ILE A CA 1
ATOM 1581 C C . ILE A 1 188 ? -10.516 2.774 34.708 1.00 54.12 188 ILE A C 1
ATOM 1583 O O . ILE A 1 188 ? -10.457 3.985 34.916 1.00 54.12 188 ILE A O 1
ATOM 1587 N N . ILE A 1 189 ? -11.529 2.017 35.128 1.00 50.22 189 ILE A N 1
ATOM 1588 C CA . ILE A 1 189 ? -12.451 2.459 36.173 1.00 50.22 189 ILE A CA 1
ATOM 1589 C C . ILE A 1 189 ? -11.647 2.364 37.473 1.00 50.22 189 ILE A C 1
ATOM 1591 O O . ILE A 1 189 ? -11.323 1.255 37.898 1.00 50.22 189 ILE A O 1
ATOM 1595 N N . ASN A 1 190 ? -11.256 3.516 38.019 1.00 37.97 190 ASN A N 1
ATOM 1596 C CA . ASN A 1 190 ? -10.707 3.624 39.372 1.00 37.97 190 ASN A CA 1
ATOM 1597 C C . ASN A 1 190 ? -11.844 3.637 40.391 1.00 37.97 190 ASN A C 1
ATOM 1599 O O . ASN A 1 190 ? -12.855 4.321 40.110 1.00 37.97 190 ASN A O 1
#

Organism: NCBI:txid28198